Protein AF-A0A2N6VLN0-F1 (afdb_monomer)

Radius of gyration: 31.51 Å; Cα contacts (8 Å, |Δi|>4): 388; chains: 1; bounding box: 84×26×113 Å

Nearest PDB structures (foldseek):
  5kol-assembly2_D  TM=5.021E-01  e=4.711E+00  Escherichia coli O157:H7
  6o9l-assembly1_T  TM=3.123E-01  e=1.088E+00  Homo sapiens

Secondary structure (DSSP, 8-state):
---------HHHHHHHHHHHHHHHHHHHHHHHHHHHHHHHHHHHHHHHHHHHHHHHHHHHHHHHHHHHHTPBPPPSSS---BPPPHHHHHGGGGGGHHHHHHHHHHHTTEEEEEEEEETTEEEEEEEE-------TT-GGG------EEEEEEEE--TT-EEEEEEEEE-TTT--EEEEEEEEEETTEEEEEEESSHHHHHHHHHHTHHHHHHHS-EEEE-

InterPro domains:
  IPR028087 Putative Flp pilus-assembly TadG-like, N-terminal [PF13400] (11-58)

Organism: NCBI:txid170994

Sequence (221 aa):
MLHSRFRRDDGQVSLAVILLSIAIIATAVGVFIFGEANDSRGRAQKAADAASLAAARDVREKFIPAFALAHTPPPPKVGPAIPANPLIVLAPLGEFGRHGAYQFANKNESQLSRYKAKGNRFFADVQSNQKEVHSPVGSKARQKISAPGDAVAKIKTDTVHCHSTNIKRDPKTGIVISWSMVCTGNGHSARVNYFTALTAMNDIDSRMDEWRRLFEVRLEK

Solvent-accessible surface area (backbone atoms only — not comparable to full-atom values): 11769 Å² total; per-residue (Å²): 140,82,85,82,79,81,76,84,65,80,64,58,62,55,53,55,53,50,52,51,52,50,50,51,52,52,49,52,54,49,54,50,53,53,50,54,54,52,50,36,32,53,44,9,33,54,18,5,46,46,8,6,46,35,13,39,48,48,26,46,71,57,36,55,61,52,44,66,66,54,42,42,76,39,55,53,86,76,64,70,39,49,69,51,61,64,57,71,58,30,45,84,40,38,69,61,10,53,58,40,19,40,55,37,9,48,74,48,54,20,40,59,75,44,75,50,58,57,51,54,35,23,39,19,33,21,33,28,50,73,70,83,76,88,60,96,82,56,85,88,76,73,73,82,72,68,23,68,14,66,27,35,10,32,48,50,57,89,63,56,49,62,49,59,41,77,74,39,56,40,91,88,76,35,43,67,55,30,34,29,41,43,35,34,14,80,95,36,62,33,68,39,45,39,66,46,79,68,47,31,54,59,42,38,67,78,39,44,72,40,49,52,52,36,46,41,74,43,77,62,130

pLDDT: mean 86.06, std 14.38, range [40.06, 98.38]

Structure (mmCIF, N/CA/C/O backbone):
data_AF-A0A2N6VLN0-F1
#
_entry.id   AF-A0A2N6VLN0-F1
#
loop_
_atom_site.group_PDB
_atom_site.id
_atom_site.type_symbol
_atom_site.label_atom_id
_atom_site.label_alt_id
_atom_site.label_comp_id
_atom_site.label_asym_id
_atom_site.label_entity_id
_atom_site.label_seq_id
_atom_site.pdbx_PDB_ins_code
_atom_site.Cartn_x
_atom_site.Cartn_y
_atom_site.Cartn_z
_atom_site.occupancy
_atom_site.B_iso_or_equiv
_atom_site.auth_seq_id
_atom_site.auth_comp_id
_atom_site.auth_asym_id
_atom_site.auth_atom_id
_atom_site.pdbx_PDB_model_num
ATOM 1 N N . MET A 1 1 ? -58.802 -13.116 78.202 1.00 40.06 1 MET A N 1
ATOM 2 C CA . MET A 1 1 ? -57.459 -12.598 77.853 1.00 40.06 1 MET A CA 1
ATOM 3 C C . MET A 1 1 ? -56.898 -13.442 76.717 1.00 40.06 1 MET A C 1
ATOM 5 O O . MET A 1 1 ? -56.423 -14.540 76.963 1.00 40.06 1 MET A O 1
ATOM 9 N N . LEU A 1 2 ? -57.021 -12.973 75.475 1.00 47.03 2 LEU A N 1
ATOM 10 C CA . LEU A 1 2 ? -56.475 -13.628 74.282 1.00 47.03 2 LEU A CA 1
ATOM 11 C C . LEU A 1 2 ? -55.254 -12.823 73.823 1.00 47.03 2 LEU A C 1
ATOM 13 O O . LEU A 1 2 ? -55.385 -11.670 73.428 1.00 47.03 2 LEU A O 1
ATOM 17 N N . HIS A 1 3 ? -54.065 -13.416 73.941 1.00 48.16 3 HIS A N 1
ATOM 18 C CA . HIS A 1 3 ? -52.811 -12.8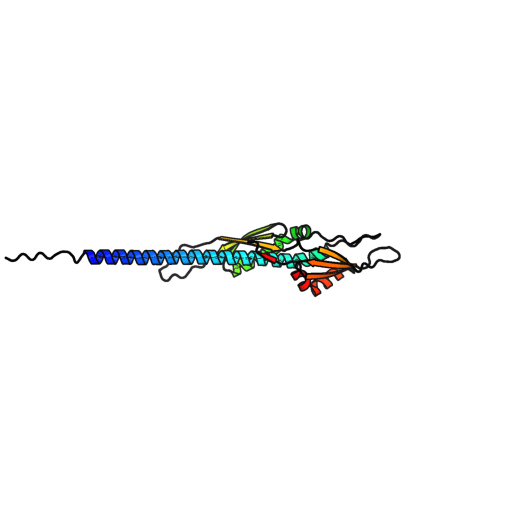50 73.446 1.00 48.16 3 HIS A CA 1
ATOM 19 C C . HIS A 1 3 ? -52.730 -13.050 71.925 1.00 48.16 3 HIS A C 1
ATOM 21 O O . HIS A 1 3 ? -52.467 -14.157 71.456 1.00 48.16 3 HIS A O 1
ATOM 27 N N . SER A 1 4 ? -52.919 -11.984 71.146 1.00 53.88 4 SER A N 1
ATOM 28 C CA . SER A 1 4 ? -52.595 -11.976 69.718 1.00 53.88 4 SER A CA 1
ATOM 29 C C . SER A 1 4 ? -51.078 -11.858 69.539 1.00 53.88 4 SER A C 1
ATOM 31 O O . SER A 1 4 ? -50.507 -10.773 69.663 1.00 53.88 4 SER A O 1
ATOM 33 N N . ARG A 1 5 ? -50.404 -12.973 69.237 1.00 56.59 5 ARG A N 1
ATOM 34 C CA . ARG A 1 5 ? -49.049 -12.950 68.668 1.00 56.59 5 ARG A CA 1
ATOM 35 C C . ARG A 1 5 ? -49.166 -12.560 67.195 1.00 56.59 5 ARG A C 1
ATOM 37 O O . ARG A 1 5 ? -49.395 -13.419 66.350 1.00 56.59 5 ARG A O 1
ATOM 44 N N . PHE A 1 6 ? -49.020 -11.270 66.893 1.00 54.25 6 PHE A N 1
ATOM 45 C CA . PHE A 1 6 ? -48.771 -10.825 65.524 1.00 54.25 6 PHE A CA 1
ATOM 46 C C . PHE A 1 6 ? -47.405 -11.354 65.090 1.00 54.25 6 PHE A C 1
ATOM 48 O O . PHE A 1 6 ? -46.350 -10.952 65.581 1.00 54.25 6 PHE A O 1
ATOM 55 N N . ARG A 1 7 ? -47.477 -12.358 64.224 1.00 56.03 7 ARG A N 1
ATOM 56 C CA . ARG A 1 7 ? -46.367 -13.061 63.606 1.00 56.03 7 ARG A CA 1
ATOM 57 C C . ARG A 1 7 ? -45.674 -12.105 62.634 1.00 56.03 7 ARG A C 1
ATOM 59 O O . ARG A 1 7 ? -46.295 -11.542 61.743 1.00 56.03 7 ARG A O 1
ATOM 66 N N . ARG A 1 8 ? -44.388 -11.885 62.879 1.00 52.81 8 ARG A N 1
ATOM 67 C CA . ARG A 1 8 ? -43.524 -10.868 62.271 1.00 52.81 8 ARG A CA 1
ATOM 68 C C . ARG A 1 8 ? -42.898 -11.389 60.967 1.00 52.81 8 ARG A C 1
ATOM 70 O O . ARG A 1 8 ? -41.683 -11.332 60.830 1.00 52.81 8 ARG A O 1
ATOM 77 N N . ASP A 1 9 ? -43.712 -11.913 60.047 1.00 54.47 9 ASP A N 1
ATOM 78 C CA . ASP A 1 9 ? -43.229 -12.543 58.799 1.00 54.47 9 ASP A CA 1
ATOM 79 C C . ASP A 1 9 ? -43.284 -11.602 57.570 1.00 54.47 9 ASP A C 1
ATOM 81 O O . ASP A 1 9 ? -42.608 -11.848 56.573 1.00 54.47 9 ASP A O 1
ATOM 85 N N . ASP A 1 10 ? -43.963 -10.451 57.658 1.00 54.16 10 ASP A N 1
ATOM 86 C CA . ASP A 1 10 ? -44.101 -9.504 56.531 1.00 54.16 10 ASP A CA 1
ATOM 87 C C . ASP A 1 10 ? -42.834 -8.665 56.241 1.00 54.16 10 ASP A C 1
ATOM 89 O O . ASP A 1 10 ? -42.746 -7.968 55.231 1.00 54.16 10 ASP A O 1
ATOM 93 N N . GLY A 1 11 ? -41.809 -8.742 57.098 1.00 55.12 11 GLY A N 1
ATOM 94 C CA . GLY A 1 11 ? -40.554 -7.993 56.935 1.00 55.12 11 GLY A CA 1
ATOM 95 C C . GLY A 1 11 ? -39.494 -8.678 56.061 1.00 55.12 11 GLY A C 1
ATOM 96 O O . GLY A 1 11 ? -38.627 -7.999 55.510 1.00 55.12 11 GLY A O 1
ATOM 97 N N . GLN A 1 12 ? -39.538 -10.007 55.912 1.00 56.38 12 GLN A N 1
ATOM 98 C CA . GLN A 1 12 ? -38.496 -10.760 55.195 1.00 56.38 12 GLN A CA 1
ATOM 99 C C . GLN A 1 12 ? -38.707 -10.800 53.679 1.00 56.38 12 GLN A C 1
ATOM 101 O O . GLN A 1 12 ? -37.731 -10.766 52.927 1.00 56.38 12 GLN A O 1
ATOM 106 N N . VAL A 1 13 ? -39.963 -10.803 53.220 1.00 61.75 13 VAL A N 1
ATOM 107 C CA . VAL A 1 13 ? -40.284 -10.785 51.782 1.00 61.75 13 VAL A CA 1
ATOM 108 C C . VAL A 1 13 ? -39.792 -9.485 51.135 1.00 61.75 13 VAL A C 1
ATOM 110 O O . VAL A 1 13 ? -39.233 -9.509 50.041 1.00 61.75 13 VAL A O 1
ATOM 113 N N . SER A 1 14 ? -39.894 -8.363 51.853 1.00 72.88 14 SER A N 1
ATOM 114 C CA . SER A 1 14 ? -39.399 -7.057 51.399 1.00 72.88 14 SER A CA 1
ATOM 115 C C . SER A 1 14 ? -37.880 -7.050 51.170 1.00 72.88 14 SER A C 1
ATOM 117 O O . SER A 1 14 ? -37.410 -6.595 50.127 1.00 72.88 14 SER A O 1
ATOM 119 N N . LEU A 1 15 ? -37.096 -7.637 52.084 1.00 80.31 15 LEU A N 1
ATOM 120 C CA . LEU A 1 15 ? -35.634 -7.650 51.969 1.00 80.31 15 LEU A CA 1
ATOM 121 C C . LEU A 1 15 ? -35.148 -8.489 50.777 1.00 80.31 15 LEU A C 1
ATOM 123 O O . LEU A 1 15 ? -34.258 -8.059 50.045 1.00 80.31 15 LEU A O 1
ATOM 127 N N . ALA A 1 16 ? -35.743 -9.665 50.559 1.00 82.69 16 ALA A N 1
ATOM 128 C CA . ALA A 1 16 ? -35.371 -10.543 49.449 1.00 82.69 16 ALA A CA 1
ATOM 129 C C . ALA A 1 16 ? -35.654 -9.896 48.082 1.00 82.69 16 ALA A C 1
ATOM 131 O O . ALA A 1 16 ? -34.816 -9.963 47.182 1.00 82.69 16 ALA A O 1
ATOM 132 N N . VAL A 1 17 ? -36.797 -9.214 47.939 1.00 84.75 17 VAL A N 1
ATOM 133 C CA . VAL A 1 17 ? -37.160 -8.493 46.707 1.00 84.75 17 VAL A CA 1
ATOM 134 C C . VAL A 1 17 ? -36.217 -7.316 46.454 1.00 84.75 17 VAL A C 1
ATOM 136 O O . VAL A 1 17 ? -35.794 -7.105 45.315 1.00 84.75 17 VAL A O 1
ATOM 139 N N . ILE A 1 18 ? -35.827 -6.580 47.499 1.00 86.88 18 ILE A N 1
ATOM 140 C CA . ILE A 1 18 ? -34.857 -5.481 47.384 1.00 86.88 18 ILE A CA 1
ATOM 141 C C . ILE A 1 18 ? -33.489 -6.011 46.940 1.00 86.88 18 ILE A C 1
ATOM 143 O O . ILE A 1 18 ? -32.910 -5.480 45.994 1.00 86.88 18 ILE A O 1
ATOM 147 N N . LEU A 1 19 ? -32.986 -7.081 47.565 1.00 88.00 19 LEU A N 1
ATOM 148 C CA . LEU A 1 19 ? -31.697 -7.680 47.201 1.00 88.00 19 LEU A CA 1
ATOM 149 C C . LEU A 1 19 ? -31.698 -8.220 45.768 1.00 88.00 19 LEU A C 1
ATOM 151 O O . LEU A 1 19 ? -30.743 -7.984 45.030 1.00 88.00 19 LEU A O 1
ATOM 155 N N . LEU A 1 20 ? -32.777 -8.886 45.349 1.00 89.19 20 LEU A N 1
ATOM 156 C CA . LEU A 1 20 ? -32.930 -9.354 43.972 1.00 89.19 20 LEU A CA 1
ATOM 157 C C . LEU A 1 20 ? -32.958 -8.184 42.979 1.00 89.19 20 LEU A C 1
ATOM 159 O O . LEU A 1 20 ? -32.290 -8.238 41.948 1.00 89.19 20 LEU A O 1
ATOM 163 N N . SER A 1 21 ? -33.673 -7.105 43.302 1.00 89.81 21 SER A N 1
ATOM 164 C CA . SER A 1 21 ? -33.726 -5.899 42.465 1.00 89.81 21 SER A CA 1
ATOM 165 C C . SER A 1 21 ? -32.343 -5.262 42.317 1.00 89.81 21 SER A C 1
ATOM 167 O O . SER A 1 21 ? -31.932 -4.929 41.206 1.00 89.81 21 SER A O 1
ATOM 169 N N . ILE A 1 22 ? -31.583 -5.160 43.412 1.00 90.19 22 ILE A N 1
ATOM 170 C CA . ILE A 1 22 ? -30.195 -4.677 43.392 1.00 90.19 22 ILE A CA 1
ATOM 171 C C . ILE A 1 22 ? -29.317 -5.594 42.536 1.00 90.19 22 ILE A C 1
ATOM 173 O O . ILE A 1 22 ? -28.540 -5.097 41.724 1.00 90.19 22 ILE A O 1
ATOM 177 N N . ALA A 1 23 ? -29.455 -6.915 42.667 1.00 90.25 23 ALA A N 1
ATOM 178 C CA . ALA A 1 23 ? -28.687 -7.875 41.880 1.00 90.25 23 ALA A CA 1
ATOM 179 C C . ALA A 1 23 ? -28.978 -7.757 40.372 1.00 90.25 23 ALA A C 1
ATOM 181 O O . ALA A 1 23 ? -28.047 -7.772 39.563 1.00 90.25 23 ALA A O 1
ATOM 182 N N . ILE A 1 24 ? -30.244 -7.581 39.980 1.00 91.69 24 ILE A N 1
ATOM 183 C CA . ILE A 1 24 ? -30.641 -7.378 38.576 1.00 91.69 24 ILE A CA 1
ATOM 184 C C . ILE A 1 24 ? -30.065 -6.067 38.037 1.00 91.69 24 ILE A C 1
ATOM 186 O O . ILE A 1 24 ? -29.475 -6.062 36.957 1.00 91.69 24 ILE A O 1
ATOM 190 N N . ILE A 1 25 ? -30.178 -4.970 38.793 1.00 88.81 25 ILE A N 1
ATOM 191 C CA . ILE A 1 25 ? -29.619 -3.670 38.398 1.00 88.81 25 ILE A CA 1
ATOM 192 C C . ILE A 1 25 ? -28.096 -3.767 38.253 1.00 88.81 25 ILE A C 1
ATOM 194 O O . ILE A 1 25 ? -27.552 -3.337 37.238 1.00 88.81 25 ILE A O 1
ATOM 198 N N . ALA A 1 26 ? -27.407 -4.382 39.217 1.00 85.25 26 ALA A N 1
ATOM 199 C CA . ALA A 1 26 ? -25.962 -4.587 39.158 1.00 85.25 26 ALA A CA 1
ATOM 200 C C . ALA A 1 26 ? -25.551 -5.417 37.930 1.00 85.25 26 ALA A C 1
ATOM 202 O O . ALA A 1 26 ? -24.600 -5.063 37.234 1.00 85.25 26 ALA A O 1
ATOM 203 N N . THR A 1 27 ? -26.304 -6.475 37.615 1.00 87.88 27 THR A N 1
ATOM 204 C CA . THR A 1 27 ? -26.069 -7.310 36.427 1.00 87.88 27 THR A CA 1
ATOM 205 C C . THR A 1 27 ? -26.275 -6.516 35.136 1.00 87.88 27 THR A C 1
ATOM 207 O O . THR A 1 27 ? -25.433 -6.575 34.241 1.00 87.88 27 THR A O 1
ATOM 210 N N . ALA A 1 28 ? -27.352 -5.730 35.041 1.00 82.25 28 ALA A N 1
ATOM 211 C CA . ALA A 1 28 ? -27.641 -4.900 33.873 1.00 82.25 28 ALA A CA 1
ATOM 212 C C . ALA A 1 28 ? -26.550 -3.844 33.630 1.00 82.25 28 ALA A C 1
ATOM 214 O O . ALA A 1 28 ? -26.088 -3.682 32.499 1.00 82.25 28 ALA A O 1
ATOM 215 N N . VAL A 1 29 ? -26.083 -3.179 34.692 1.00 83.31 29 VAL A N 1
ATOM 216 C CA . VAL A 1 29 ? -24.956 -2.233 34.625 1.00 83.31 29 VAL A CA 1
ATOM 217 C C . VAL A 1 29 ? -23.681 -2.941 34.166 1.00 83.31 29 VAL A C 1
ATOM 219 O O . VAL A 1 29 ? -22.983 -2.430 33.292 1.00 83.31 29 VAL A O 1
ATOM 222 N N . GLY A 1 30 ? -23.403 -4.137 34.693 1.00 76.38 30 GLY A N 1
ATOM 223 C CA . GLY A 1 30 ? -22.264 -4.951 34.270 1.00 76.38 30 GLY A CA 1
ATOM 224 C C . GLY A 1 30 ? -22.284 -5.245 32.769 1.00 76.38 30 GLY A C 1
ATOM 225 O O . GLY A 1 30 ? -21.317 -4.944 32.071 1.00 76.38 30 GLY A O 1
ATOM 226 N N . VAL A 1 31 ? -23.399 -5.768 32.251 1.00 83.69 31 VAL A N 1
ATOM 227 C CA . VAL A 1 31 ? -23.559 -6.085 30.819 1.00 83.69 31 VAL A CA 1
ATOM 228 C C . VAL A 1 31 ? -23.392 -4.841 29.943 1.00 83.69 31 VAL A C 1
ATOM 230 O O . VAL A 1 31 ? -22.754 -4.919 28.894 1.00 83.69 31 VAL A O 1
ATOM 233 N N . PHE A 1 32 ? -23.908 -3.690 30.378 1.00 79.50 32 PHE A N 1
ATOM 234 C CA . PHE A 1 32 ? -23.773 -2.433 29.644 1.00 79.50 32 PHE A CA 1
ATOM 235 C C . PHE A 1 32 ? -22.307 -1.988 29.524 1.00 79.50 32 PHE A C 1
ATOM 237 O O . PHE A 1 32 ? -21.840 -1.708 28.420 1.00 79.50 32 PHE A O 1
ATOM 244 N N . ILE A 1 33 ? -21.552 -2.017 30.629 1.00 78.56 33 ILE A N 1
ATOM 245 C CA . ILE A 1 33 ? -20.120 -1.669 30.644 1.00 78.56 33 ILE A CA 1
ATOM 246 C C . ILE A 1 33 ? -19.318 -2.615 29.738 1.00 78.56 33 ILE A C 1
ATOM 248 O O . ILE A 1 33 ? -18.468 -2.167 28.966 1.00 78.56 33 ILE A O 1
ATOM 252 N N . PHE A 1 34 ? -19.602 -3.921 29.787 1.00 80.38 34 PHE A N 1
ATOM 253 C CA . PHE A 1 34 ? -18.964 -4.895 28.895 1.00 80.38 34 PHE A CA 1
ATOM 254 C C . PHE A 1 34 ? -19.293 -4.634 27.419 1.00 80.38 34 PHE A C 1
ATOM 256 O O . PHE A 1 34 ? -18.407 -4.744 26.568 1.00 80.38 34 PHE A O 1
ATOM 263 N N . GLY A 1 35 ? -20.539 -4.264 27.115 1.00 79.50 35 GLY A N 1
ATOM 264 C CA . GLY A 1 35 ? -20.975 -3.903 25.767 1.00 79.50 35 GLY A CA 1
ATOM 265 C C . GLY A 1 35 ? -20.217 -2.698 25.208 1.00 79.50 35 GLY A C 1
ATOM 266 O O . GLY A 1 35 ? -19.664 -2.780 24.111 1.00 79.50 35 GLY A O 1
ATOM 267 N N . GLU A 1 36 ? -20.122 -1.612 25.979 1.00 80.56 36 GLU A N 1
ATOM 268 C CA . GLU A 1 36 ? -19.385 -0.403 25.582 1.00 80.56 36 GLU A CA 1
ATOM 269 C C . GLU A 1 36 ? -17.884 -0.664 25.405 1.00 80.56 36 GLU A C 1
ATOM 271 O O . GLU A 1 36 ? -17.276 -0.197 24.438 1.00 80.56 36 GLU A O 1
ATOM 276 N N . ALA A 1 37 ? -17.278 -1.450 26.299 1.00 80.12 37 ALA A N 1
ATOM 277 C CA . ALA A 1 37 ? -15.869 -1.819 26.192 1.00 80.12 37 ALA A CA 1
ATOM 278 C C . ALA A 1 37 ? -15.582 -2.637 24.922 1.00 80.12 37 ALA A C 1
ATOM 280 O O . ALA A 1 37 ? -14.587 -2.391 24.232 1.00 80.12 37 ALA A O 1
ATOM 281 N N . ASN A 1 38 ? -16.461 -3.585 24.587 1.00 84.81 38 ASN A N 1
ATOM 282 C CA . ASN A 1 38 ? -16.314 -4.404 23.389 1.00 84.81 38 ASN A CA 1
ATOM 283 C C . ASN A 1 38 ? -16.511 -3.586 22.101 1.00 84.81 38 ASN A C 1
ATOM 285 O O . ASN A 1 38 ? -15.754 -3.755 21.143 1.00 84.81 38 ASN A O 1
ATOM 289 N N . ASP A 1 39 ? -17.475 -2.664 22.085 1.00 86.06 39 ASP A N 1
ATOM 290 C CA . ASP A 1 39 ? -17.689 -1.760 20.951 1.00 86.06 39 ASP A CA 1
ATOM 291 C C . ASP A 1 39 ? -16.494 -0.812 20.746 1.00 86.06 39 ASP A C 1
ATOM 293 O O . ASP A 1 39 ? -15.980 -0.697 19.633 1.00 86.06 39 ASP A O 1
ATOM 297 N N . SER A 1 40 ? -15.967 -0.213 21.821 1.00 85.44 40 SER A N 1
ATOM 298 C CA . SER A 1 40 ? -14.776 0.651 21.768 1.00 85.44 40 SER A CA 1
ATOM 299 C C . SER A 1 40 ? -13.564 -0.076 21.170 1.00 85.44 40 SER A C 1
ATOM 301 O O . SER A 1 40 ? -12.918 0.432 20.248 1.00 85.44 40 SER A O 1
ATOM 303 N N . ARG A 1 41 ? -13.310 -1.319 21.602 1.00 88.50 41 ARG A N 1
ATOM 304 C CA . ARG A 1 41 ? -12.243 -2.161 21.038 1.00 88.50 41 ARG A CA 1
ATOM 305 C C . ARG A 1 41 ? -12.483 -2.492 19.566 1.00 88.50 41 ARG A C 1
ATOM 307 O O . ARG A 1 41 ? -11.560 -2.399 18.760 1.00 88.50 41 ARG A O 1
ATOM 314 N N . GLY A 1 42 ? -13.713 -2.851 19.200 1.00 90.31 42 GLY A N 1
ATOM 315 C CA . GLY A 1 42 ? -14.076 -3.141 17.814 1.00 90.31 42 GLY A CA 1
ATOM 316 C C . GLY A 1 42 ? -13.873 -1.940 16.886 1.00 90.31 42 GLY A C 1
ATOM 317 O O . GLY A 1 42 ? -13.390 -2.100 15.764 1.00 90.31 42 GLY A O 1
ATOM 318 N N . ARG A 1 43 ? -14.193 -0.729 17.353 1.00 89.62 43 ARG A N 1
ATOM 319 C CA . ARG A 1 43 ? -13.949 0.520 16.615 1.00 89.62 43 ARG A CA 1
ATOM 320 C C . ARG A 1 43 ? -12.461 0.823 16.482 1.00 89.62 43 ARG A C 1
ATOM 322 O O . ARG A 1 43 ? -12.024 1.116 15.372 1.00 89.62 43 ARG A O 1
ATOM 329 N N . ALA A 1 44 ? -11.691 0.695 17.564 1.00 92.19 44 ALA A N 1
ATOM 330 C CA . ALA A 1 44 ? -10.243 0.898 17.537 1.00 92.19 44 ALA A CA 1
ATOM 331 C C . ALA A 1 44 ? -9.563 -0.051 16.537 1.00 92.19 44 ALA A C 1
ATOM 333 O O . ALA A 1 44 ? -8.773 0.395 15.709 1.00 92.19 44 ALA A O 1
ATOM 334 N N . GLN A 1 45 ? -9.936 -1.335 16.528 1.00 95.31 45 GLN A N 1
ATOM 335 C CA . GLN A 1 45 ? -9.382 -2.293 15.570 1.00 95.31 45 GLN A CA 1
ATOM 336 C C . GLN A 1 45 ? -9.741 -1.941 14.122 1.00 95.31 45 GLN A C 1
ATOM 338 O O . GLN A 1 45 ? -8.869 -1.899 13.261 1.00 95.31 45 GLN A O 1
ATOM 343 N N . LYS A 1 46 ? -11.012 -1.616 13.844 1.00 94.19 46 LYS A N 1
ATOM 344 C CA . LYS A 1 46 ? -11.437 -1.185 12.500 1.00 94.19 46 LYS A CA 1
ATOM 345 C C . LYS A 1 46 ? -10.700 0.075 12.044 1.00 94.19 46 LYS A C 1
ATOM 347 O O . LYS A 1 46 ? -10.361 0.192 10.867 1.00 94.19 46 LYS A O 1
ATOM 352 N N . ALA A 1 47 ? -10.451 1.009 12.960 1.00 94.94 47 ALA A N 1
ATOM 353 C CA . ALA A 1 47 ? -9.680 2.211 12.680 1.00 94.94 47 ALA A CA 1
ATOM 354 C C . ALA A 1 47 ? -8.212 1.884 12.364 1.00 94.94 47 ALA A C 1
ATOM 356 O O . ALA A 1 47 ? -7.674 2.450 11.414 1.00 94.94 47 ALA A O 1
ATOM 357 N N . ALA A 1 48 ? -7.587 0.947 13.087 1.00 97.12 48 ALA A N 1
ATOM 358 C CA . ALA A 1 48 ? -6.226 0.481 12.814 1.00 97.12 48 ALA A CA 1
ATOM 359 C C . ALA A 1 48 ? -6.129 -0.209 11.445 1.00 97.12 48 ALA A C 1
ATOM 361 O O . ALA A 1 48 ? -5.268 0.128 10.628 1.00 97.12 48 ALA A O 1
ATOM 362 N N . ASP A 1 49 ? -7.058 -1.123 11.154 1.00 97.75 49 ASP A N 1
ATOM 363 C CA . ASP A 1 49 ? -7.154 -1.833 9.877 1.00 97.75 49 ASP A CA 1
ATOM 364 C C . ASP A 1 49 ? -7.298 -0.842 8.711 1.00 97.75 49 ASP A C 1
ATOM 366 O O . ASP A 1 49 ? -6.579 -0.915 7.712 1.00 97.75 49 ASP A O 1
ATOM 370 N N . ALA A 1 50 ? -8.196 0.136 8.850 1.00 97.06 50 ALA A N 1
ATOM 371 C CA . ALA A 1 50 ? -8.395 1.173 7.846 1.00 97.06 50 ALA A CA 1
ATOM 372 C C . ALA A 1 50 ? -7.162 2.079 7.689 1.00 97.06 50 ALA A C 1
ATOM 374 O O . ALA A 1 50 ? -6.785 2.398 6.561 1.00 97.06 50 ALA A O 1
ATOM 375 N N . ALA A 1 51 ? -6.520 2.471 8.793 1.00 97.88 51 ALA A N 1
ATOM 376 C CA . ALA A 1 51 ? -5.334 3.324 8.789 1.00 97.88 51 ALA A CA 1
ATOM 377 C C . ALA A 1 51 ? -4.128 2.636 8.132 1.00 97.88 51 ALA A C 1
ATOM 379 O O . ALA A 1 51 ? -3.469 3.232 7.279 1.00 97.88 51 ALA A O 1
ATOM 380 N N . SER A 1 52 ? -3.859 1.374 8.472 1.00 98.38 52 SER A N 1
ATOM 381 C CA . SER A 1 52 ? -2.768 0.599 7.870 1.00 98.38 52 SER A CA 1
ATOM 382 C C . SER A 1 52 ? -3.002 0.356 6.372 1.00 98.38 52 SER A C 1
ATOM 384 O O . SER A 1 52 ? -2.091 0.560 5.565 1.00 98.38 52 SER A O 1
ATOM 386 N N . LEU A 1 53 ? -4.231 0.013 5.960 1.00 98.38 53 LEU A N 1
ATOM 387 C CA . LEU A 1 53 ? -4.592 -0.129 4.543 1.00 98.38 53 LEU A CA 1
ATOM 388 C C . LEU A 1 53 ? -4.454 1.182 3.769 1.00 98.38 53 LEU A C 1
ATOM 390 O O . LEU A 1 53 ? -3.978 1.169 2.633 1.00 98.38 53 LEU A O 1
ATOM 394 N N . ALA A 1 54 ? -4.874 2.302 4.358 1.00 98.06 54 ALA A N 1
ATOM 395 C CA . ALA A 1 54 ? -4.724 3.619 3.750 1.00 98.06 54 ALA A CA 1
ATOM 396 C C . ALA A 1 54 ? -3.246 3.969 3.552 1.00 98.06 54 ALA A C 1
ATOM 398 O O . ALA A 1 54 ? -2.856 4.338 2.447 1.00 98.06 54 ALA A O 1
ATOM 399 N N . ALA A 1 55 ? -2.410 3.744 4.569 1.00 98.25 55 ALA A N 1
ATOM 400 C CA . ALA A 1 55 ? -0.970 3.949 4.459 1.00 98.25 55 ALA A CA 1
ATOM 401 C C . ALA A 1 55 ? -0.352 3.134 3.321 1.00 98.25 55 ALA A C 1
ATOM 403 O O . ALA A 1 55 ? 0.377 3.667 2.487 1.00 98.25 55 ALA A O 1
ATOM 404 N N . ALA A 1 56 ? -0.676 1.843 3.254 1.00 98.31 56 ALA A N 1
ATOM 405 C CA . ALA A 1 56 ? -0.161 0.968 2.212 1.00 98.31 56 ALA A CA 1
ATOM 406 C C . ALA A 1 56 ? -0.631 1.387 0.807 1.00 98.31 56 ALA A C 1
ATOM 408 O O . ALA A 1 56 ? 0.126 1.254 -0.154 1.00 98.31 56 ALA A O 1
ATOM 409 N N . ARG A 1 57 ? -1.852 1.921 0.669 1.00 98.06 57 ARG A N 1
ATOM 410 C CA . ARG A 1 57 ? -2.350 2.471 -0.602 1.00 98.06 57 ARG A CA 1
ATOM 411 C C . ARG A 1 57 ? -1.579 3.721 -1.008 1.00 98.06 57 ARG A C 1
ATOM 413 O O . ARG A 1 57 ? -1.066 3.745 -2.120 1.00 98.06 57 ARG A O 1
ATOM 420 N N . ASP A 1 58 ? -1.429 4.693 -0.115 1.00 98.00 58 ASP A N 1
ATOM 421 C CA . ASP A 1 58 ? -0.690 5.930 -0.395 1.00 98.00 58 ASP A CA 1
ATOM 422 C C . ASP A 1 58 ? 0.755 5.639 -0.817 1.00 98.00 58 ASP A C 1
ATOM 424 O O . ASP A 1 58 ? 1.250 6.183 -1.809 1.00 98.00 58 ASP A O 1
ATOM 428 N N . VAL A 1 59 ? 1.420 4.716 -0.113 1.00 98.19 59 VAL A N 1
ATOM 429 C CA . VAL A 1 59 ? 2.778 4.291 -0.469 1.00 98.19 59 VAL A CA 1
ATOM 430 C C . VAL A 1 59 ? 2.796 3.579 -1.816 1.00 98.19 59 VAL A C 1
ATOM 432 O O . VAL A 1 59 ? 3.677 3.862 -2.624 1.00 98.19 59 VAL A O 1
ATOM 435 N N . ARG A 1 60 ? 1.822 2.707 -2.111 1.00 97.88 60 ARG A N 1
ATOM 436 C CA . ARG A 1 60 ? 1.729 2.030 -3.414 1.00 97.88 60 ARG A CA 1
ATOM 437 C C . ARG A 1 60 ? 1.635 3.025 -4.571 1.00 97.88 60 ARG A C 1
ATOM 439 O O . ARG A 1 60 ? 2.326 2.839 -5.570 1.00 97.88 60 ARG A O 1
ATOM 446 N N . GLU A 1 61 ? 0.827 4.075 -4.439 1.00 97.38 61 GLU A N 1
ATOM 447 C CA . GLU A 1 61 ? 0.657 5.079 -5.501 1.00 97.38 61 GLU A CA 1
ATOM 448 C C . GLU A 1 61 ? 1.955 5.856 -5.789 1.00 97.38 61 GLU A C 1
ATOM 450 O O . GLU A 1 61 ? 2.201 6.249 -6.926 1.00 97.38 61 GLU A O 1
ATOM 455 N N . LYS A 1 62 ? 2.830 6.041 -4.791 1.00 96.62 62 LYS A N 1
ATOM 456 C CA . LYS A 1 62 ? 4.173 6.618 -4.996 1.00 96.62 62 LYS A CA 1
ATOM 457 C C . LYS A 1 62 ? 5.201 5.590 -5.460 1.00 96.62 62 LYS A C 1
ATOM 459 O O . LYS A 1 62 ? 6.123 5.922 -6.202 1.00 96.62 62 LYS A O 1
ATOM 464 N N . PHE A 1 63 ? 5.040 4.346 -5.034 1.00 97.00 63 PHE A N 1
ATOM 465 C CA . PHE A 1 63 ? 5.950 3.254 -5.334 1.00 97.00 63 PHE A CA 1
ATOM 466 C C . PHE A 1 63 ? 5.898 2.813 -6.792 1.00 97.00 63 PHE A C 1
ATOM 468 O O . PHE A 1 63 ? 6.956 2.616 -7.375 1.00 97.00 63 PHE A O 1
ATOM 475 N N . ILE A 1 64 ? 4.713 2.691 -7.394 1.00 96.56 64 ILE A N 1
ATOM 476 C CA . ILE A 1 64 ? 4.562 2.241 -8.788 1.00 96.56 64 ILE A CA 1
ATOM 477 C C . ILE A 1 64 ? 5.446 3.039 -9.767 1.00 96.56 64 ILE A C 1
ATOM 479 O O . ILE A 1 64 ? 6.269 2.420 -10.448 1.00 96.56 64 ILE A O 1
ATOM 483 N N . PRO A 1 65 ? 5.349 4.383 -9.838 1.00 94.44 65 PRO A N 1
ATOM 484 C CA . PRO A 1 65 ? 6.181 5.150 -10.760 1.00 94.44 65 PRO A CA 1
ATOM 485 C C . PRO A 1 65 ? 7.670 5.075 -10.397 1.00 94.44 65 PRO A C 1
ATOM 487 O O . PRO A 1 65 ? 8.508 4.934 -11.285 1.00 94.44 65 PRO A O 1
ATOM 490 N N . ALA A 1 66 ? 8.015 5.094 -9.105 1.00 94.56 66 ALA A N 1
ATOM 491 C CA . ALA A 1 66 ? 9.403 4.969 -8.658 1.00 94.56 66 ALA A CA 1
ATOM 492 C C . ALA A 1 66 ? 10.020 3.613 -9.044 1.00 94.56 66 ALA A C 1
ATOM 494 O O . ALA A 1 66 ? 11.168 3.550 -9.478 1.00 94.56 66 ALA A O 1
ATOM 495 N N . PHE A 1 67 ? 9.252 2.529 -8.927 1.00 95.06 67 PHE A N 1
ATOM 496 C CA . PHE A 1 67 ? 9.675 1.179 -9.281 1.00 95.06 67 PHE A CA 1
ATOM 497 C C . PHE A 1 67 ? 9.937 1.049 -10.774 1.00 95.06 67 PHE A C 1
ATOM 499 O O . PHE A 1 67 ? 10.990 0.557 -11.176 1.00 95.06 67 PHE A O 1
ATOM 506 N N . ALA A 1 68 ? 9.018 1.557 -11.590 1.00 92.19 68 ALA A N 1
ATOM 507 C CA . ALA A 1 68 ? 9.166 1.516 -13.032 1.00 92.19 68 ALA A CA 1
ATOM 508 C C . ALA A 1 68 ? 10.339 2.387 -13.531 1.00 92.19 68 ALA A C 1
ATOM 510 O O . ALA A 1 68 ? 11.004 2.015 -14.498 1.00 92.19 68 ALA A O 1
ATOM 511 N N . LEU A 1 69 ? 10.647 3.503 -12.861 1.00 91.00 69 LEU A N 1
ATOM 512 C CA . LEU A 1 69 ? 11.821 4.335 -13.163 1.00 91.00 69 LEU A CA 1
ATOM 513 C C . LEU A 1 69 ? 13.146 3.724 -12.686 1.00 91.00 69 LEU A C 1
ATOM 515 O O . LEU A 1 69 ? 14.191 4.011 -13.263 1.00 91.00 69 LEU A O 1
ATOM 519 N N . ALA A 1 70 ? 13.120 2.881 -11.654 1.00 91.94 70 ALA A N 1
ATOM 520 C CA . ALA A 1 70 ? 14.318 2.260 -11.092 1.00 91.94 70 ALA A CA 1
ATOM 521 C C . ALA A 1 70 ? 14.885 1.116 -11.956 1.00 91.94 70 ALA A C 1
ATOM 523 O O . ALA A 1 70 ? 15.953 0.579 -11.650 1.00 91.94 70 ALA A O 1
ATOM 524 N N . HIS A 1 71 ? 14.190 0.711 -13.022 1.00 90.69 71 HIS A N 1
ATOM 525 C CA . HIS A 1 71 ? 14.692 -0.304 -13.940 1.00 90.69 71 HIS A CA 1
ATOM 526 C C . HIS A 1 71 ? 15.898 0.210 -14.738 1.00 90.69 71 HIS A C 1
ATOM 528 O O . HIS A 1 71 ? 15.858 1.277 -15.349 1.00 90.69 71 HIS A O 1
ATOM 534 N N . THR A 1 72 ? 16.979 -0.573 -14.761 1.00 86.56 72 THR A N 1
ATOM 535 C CA . THR A 1 72 ? 18.204 -0.193 -15.479 1.00 86.56 72 THR A CA 1
ATOM 536 C C . THR A 1 72 ? 18.132 -0.694 -16.920 1.00 86.56 72 THR A C 1
ATOM 538 O O . THR A 1 72 ? 17.825 -1.875 -17.123 1.00 86.56 72 THR A O 1
ATOM 541 N N . PRO A 1 73 ? 18.424 0.151 -17.928 1.00 84.31 73 PRO A N 1
ATOM 542 C CA . PRO A 1 73 ? 18.359 -0.254 -19.324 1.00 84.31 73 PRO A CA 1
ATOM 543 C C . PRO A 1 73 ? 19.319 -1.417 -19.629 1.00 84.31 73 PRO A C 1
ATOM 545 O O . PRO A 1 73 ? 20.347 -1.570 -18.962 1.00 84.31 73 PRO A O 1
ATOM 548 N N . PRO A 1 74 ? 19.021 -2.226 -20.661 1.00 83.50 74 PRO A N 1
ATOM 549 C CA . PRO A 1 74 ? 19.914 -3.287 -21.110 1.00 83.50 74 PRO A CA 1
ATOM 550 C C . PRO A 1 74 ? 21.321 -2.753 -21.444 1.00 83.50 74 PRO A C 1
ATOM 552 O O . PRO A 1 74 ? 21.436 -1.686 -22.055 1.00 83.50 74 PRO A O 1
ATOM 555 N N . PRO A 1 75 ? 22.402 -3.493 -21.133 1.00 82.12 75 PRO A N 1
ATOM 556 C CA . PRO A 1 75 ? 23.763 -3.056 -21.439 1.00 82.12 75 PRO A CA 1
ATOM 557 C C . PRO A 1 75 ? 23.989 -2.926 -22.960 1.00 82.12 75 PRO A C 1
ATOM 559 O O . PRO A 1 75 ? 23.295 -3.595 -23.730 1.00 82.12 75 PRO A O 1
ATOM 562 N N . PRO A 1 76 ? 24.964 -2.122 -23.437 1.00 75.12 76 PRO A N 1
ATOM 563 C CA . PRO A 1 76 ? 25.159 -1.834 -24.868 1.00 75.12 76 PRO A CA 1
ATOM 564 C C . PRO A 1 76 ? 25.526 -3.043 -25.740 1.00 75.12 76 PRO A C 1
ATOM 566 O O . PRO A 1 76 ? 25.203 -3.060 -26.922 1.00 75.12 76 PRO A O 1
ATOM 569 N N . LYS A 1 77 ? 26.208 -4.048 -25.174 1.00 72.25 77 LYS A N 1
ATOM 570 C CA . LYS A 1 77 ? 26.787 -5.155 -25.950 1.00 72.25 77 LYS A CA 1
ATOM 571 C C . LYS A 1 77 ? 25.780 -6.283 -26.181 1.00 72.25 77 LYS A C 1
ATOM 573 O O . LYS A 1 77 ? 25.360 -6.459 -27.311 1.00 72.25 77 LYS A O 1
ATOM 578 N N . VAL A 1 78 ? 25.341 -6.992 -25.139 1.00 68.25 78 VAL A N 1
ATOM 579 C CA . VAL A 1 78 ? 24.214 -7.952 -25.151 1.00 68.25 78 VAL A CA 1
ATOM 580 C C . VAL A 1 78 ? 23.773 -8.161 -23.695 1.00 68.25 78 VAL A C 1
ATOM 582 O O . VAL A 1 78 ? 24.624 -8.196 -22.810 1.00 68.25 78 VAL A O 1
ATOM 585 N N . GLY A 1 79 ? 22.472 -8.290 -23.428 1.00 74.31 79 GLY A N 1
ATOM 586 C CA . GLY A 1 79 ? 21.948 -8.642 -22.102 1.00 74.31 79 GLY A CA 1
ATOM 587 C C . GLY A 1 79 ? 20.523 -8.135 -21.871 1.00 74.31 79 GLY A C 1
ATOM 588 O O . GLY A 1 79 ? 20.092 -7.226 -22.586 1.00 74.31 79 GLY A O 1
ATOM 589 N N . PRO A 1 80 ? 19.777 -8.714 -20.913 1.00 82.00 80 PRO A N 1
ATOM 590 C CA . PRO A 1 80 ? 18.486 -8.181 -20.497 1.00 82.00 80 PRO A CA 1
ATOM 591 C C . PRO A 1 80 ? 18.661 -6.883 -19.696 1.00 82.00 80 PRO A C 1
ATOM 593 O O . PRO A 1 80 ? 19.745 -6.581 -19.194 1.00 82.00 80 PRO A O 1
ATOM 596 N N . ALA A 1 81 ? 17.582 -6.116 -19.559 1.00 83.69 81 ALA A N 1
ATOM 597 C CA . ALA A 1 81 ? 17.521 -5.055 -18.556 1.00 83.69 81 ALA A CA 1
ATOM 598 C C . ALA A 1 81 ? 17.607 -5.654 -17.144 1.00 83.69 81 ALA A C 1
ATOM 600 O O . ALA A 1 81 ? 17.184 -6.793 -16.923 1.00 83.69 81 ALA A O 1
ATOM 601 N N . ILE A 1 82 ? 18.093 -4.870 -16.182 1.00 85.00 82 ILE A N 1
ATOM 602 C CA . ILE A 1 82 ? 18.145 -5.299 -14.781 1.00 85.00 82 ILE A CA 1
ATOM 603 C C . ILE A 1 82 ? 16.858 -4.826 -14.094 1.00 85.00 82 ILE A C 1
ATOM 605 O O . ILE A 1 82 ? 16.628 -3.611 -14.000 1.00 85.00 82 ILE A O 1
ATOM 609 N N . PRO A 1 83 ? 15.993 -5.748 -13.626 1.00 86.00 83 PRO A N 1
ATOM 610 C CA . PRO A 1 83 ? 14.795 -5.366 -12.901 1.00 86.00 83 PRO A CA 1
ATOM 611 C C . PRO A 1 83 ? 15.172 -4.738 -11.554 1.00 86.00 83 PRO A C 1
ATOM 613 O O . PRO A 1 83 ? 16.125 -5.156 -10.897 1.00 86.00 83 PRO A O 1
ATOM 616 N N . ALA A 1 84 ? 14.411 -3.729 -11.134 1.00 90.25 84 ALA A N 1
ATOM 617 C CA . ALA A 1 84 ? 14.606 -3.087 -9.849 1.00 90.25 84 ALA A CA 1
ATOM 618 C C . ALA A 1 84 ? 14.186 -4.049 -8.734 1.00 90.25 84 ALA A C 1
ATOM 620 O O . ALA A 1 84 ? 13.250 -4.831 -8.900 1.00 90.25 84 ALA A O 1
ATOM 621 N N . ASN A 1 85 ? 14.845 -3.971 -7.578 1.00 92.81 85 ASN A N 1
ATOM 622 C CA . ASN A 1 85 ? 14.404 -4.697 -6.392 1.00 92.81 85 ASN A CA 1
ATOM 623 C C . ASN A 1 85 ? 13.260 -3.916 -5.714 1.00 92.81 85 ASN A C 1
ATOM 625 O O . ASN A 1 85 ? 13.510 -2.812 -5.216 1.00 92.81 85 ASN A O 1
ATOM 629 N N . PRO A 1 86 ? 12.032 -4.469 -5.626 1.00 93.06 86 PRO A N 1
ATOM 630 C CA . PRO A 1 86 ? 10.891 -3.765 -5.043 1.00 93.06 86 PRO A CA 1
ATOM 631 C C . PRO A 1 86 ? 11.128 -3.279 -3.610 1.00 93.06 86 PRO A C 1
ATOM 633 O O . PRO A 1 86 ? 10.684 -2.193 -3.249 1.00 93.06 86 PRO A O 1
ATOM 636 N N . LEU A 1 87 ? 11.836 -4.060 -2.785 1.00 92.81 87 LEU A N 1
ATOM 637 C CA . LEU A 1 87 ? 12.067 -3.726 -1.37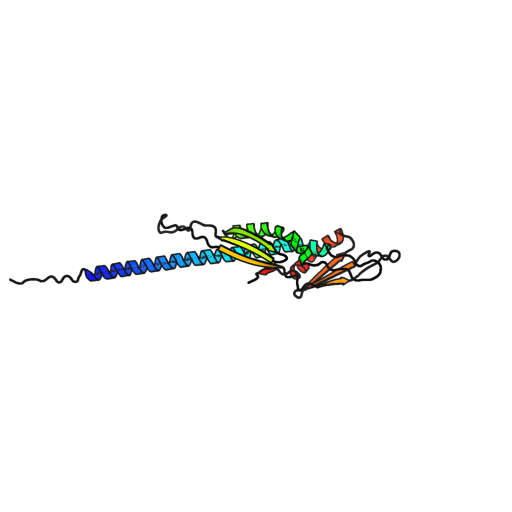6 1.00 92.81 87 LEU A CA 1
ATOM 638 C C . LEU A 1 87 ? 13.016 -2.537 -1.214 1.00 92.81 87 LEU A C 1
ATOM 640 O O . LEU A 1 87 ? 12.812 -1.719 -0.320 1.00 92.81 87 LEU A O 1
ATOM 644 N N . ILE A 1 88 ? 14.020 -2.429 -2.090 1.00 93.31 88 ILE A N 1
ATOM 645 C CA . ILE A 1 88 ? 14.964 -1.304 -2.089 1.00 93.31 88 ILE A CA 1
ATOM 646 C C . ILE A 1 88 ? 14.234 -0.015 -2.473 1.00 93.31 88 ILE A C 1
ATOM 648 O O . ILE A 1 88 ? 14.418 1.009 -1.822 1.00 93.31 88 ILE A O 1
ATOM 652 N N . VAL A 1 89 ? 13.361 -0.076 -3.484 1.00 94.75 89 VAL A N 1
ATOM 653 C CA . VAL A 1 89 ? 12.586 1.088 -3.940 1.00 94.75 89 VAL A CA 1
ATOM 654 C C . VAL A 1 89 ? 11.506 1.494 -2.927 1.00 94.75 89 VAL A C 1
ATOM 656 O O . VAL A 1 89 ? 11.262 2.683 -2.741 1.00 94.75 89 VAL A O 1
ATOM 659 N N . LEU A 1 90 ? 10.870 0.536 -2.243 1.00 94.00 90 LEU A N 1
ATOM 660 C CA . LEU A 1 90 ? 9.838 0.814 -1.233 1.00 94.00 90 LEU A CA 1
ATOM 661 C C . LEU A 1 90 ? 10.382 1.470 0.036 1.00 94.00 90 LEU A C 1
ATOM 663 O O . LEU A 1 90 ? 9.696 2.307 0.618 1.00 94.00 90 LEU A O 1
ATOM 667 N N . ALA A 1 91 ? 11.580 1.086 0.484 1.00 92.69 91 ALA A N 1
ATOM 668 C CA . ALA A 1 91 ? 12.132 1.510 1.771 1.00 92.69 91 ALA A CA 1
ATOM 669 C C . ALA A 1 91 ? 12.080 3.036 2.025 1.00 92.69 91 ALA A C 1
ATOM 671 O O . ALA A 1 91 ? 11.561 3.424 3.074 1.00 92.69 91 ALA A O 1
ATOM 672 N N . PRO A 1 92 ? 12.531 3.917 1.107 1.00 95.19 92 PRO A N 1
ATOM 673 C CA . PRO A 1 92 ? 12.463 5.366 1.319 1.00 95.19 92 PRO A CA 1
ATOM 674 C C . PRO A 1 92 ? 11.043 5.944 1.216 1.00 95.19 92 PRO A C 1
ATOM 676 O O . PRO A 1 92 ? 10.813 7.074 1.637 1.00 95.19 92 PRO A O 1
ATOM 679 N N . LEU A 1 93 ? 10.081 5.197 0.665 1.00 96.62 93 LEU A N 1
ATOM 680 C CA . LEU A 1 93 ? 8.713 5.673 0.443 1.00 96.62 93 LEU A CA 1
ATOM 681 C C . LEU A 1 93 ? 7.782 5.421 1.633 1.00 96.62 93 LEU A C 1
ATOM 683 O O . LEU A 1 93 ? 6.638 5.870 1.621 1.00 96.62 93 LEU A O 1
ATOM 687 N N . GLY A 1 94 ? 8.259 4.730 2.670 1.00 95.38 94 GLY A N 1
ATOM 688 C CA . GLY A 1 94 ? 7.447 4.355 3.824 1.00 95.38 94 GLY A CA 1
ATOM 689 C C . GLY A 1 94 ? 6.737 5.530 4.502 1.00 95.38 94 GLY A C 1
ATOM 690 O O . GLY A 1 94 ? 5.584 5.394 4.897 1.00 95.38 94 GLY A O 1
ATOM 691 N N . GLU A 1 95 ? 7.365 6.702 4.593 1.00 95.69 95 GLU A N 1
ATOM 692 C CA . GLU A 1 95 ? 6.778 7.863 5.283 1.00 95.69 95 GLU A CA 1
ATOM 693 C C . GLU A 1 95 ? 5.558 8.465 4.569 1.00 95.69 95 GLU A C 1
ATOM 695 O O . GLU A 1 95 ? 4.703 9.059 5.227 1.00 95.69 95 GLU A O 1
ATOM 700 N N . PHE A 1 96 ? 5.399 8.257 3.255 1.00 96.94 96 PHE A N 1
ATOM 701 C CA . PHE A 1 96 ? 4.245 8.788 2.515 1.00 96.94 96 PHE A CA 1
ATOM 702 C C . PHE A 1 96 ? 2.908 8.225 3.020 1.00 96.94 96 PHE A C 1
ATOM 704 O O . PHE A 1 96 ? 1.891 8.908 2.938 1.00 96.94 96 PHE A O 1
ATOM 711 N N . GLY A 1 97 ? 2.908 7.024 3.608 1.00 97.00 97 GLY A N 1
ATOM 712 C CA . GLY A 1 97 ? 1.703 6.399 4.161 1.00 97.00 97 GLY A CA 1
ATOM 713 C C . GLY A 1 97 ? 1.207 7.010 5.473 1.00 97.00 97 GLY A C 1
ATOM 714 O O . GLY A 1 97 ? 0.062 6.779 5.867 1.00 97.00 97 GLY A O 1
ATOM 715 N N . ARG A 1 98 ? 2.027 7.818 6.159 1.00 97.81 98 ARG A N 1
ATOM 716 C CA . ARG A 1 98 ? 1.672 8.389 7.467 1.00 97.81 98 ARG A CA 1
ATOM 717 C C . ARG A 1 98 ? 0.456 9.311 7.388 1.00 97.81 98 ARG A C 1
ATOM 719 O O . ARG A 1 98 ? -0.360 9.332 8.309 1.00 97.81 98 ARG A O 1
ATOM 726 N N . HIS A 1 99 ? 0.333 10.068 6.298 1.00 97.19 99 HIS A N 1
ATOM 727 C CA . HIS A 1 99 ? -0.780 10.992 6.104 1.00 97.19 99 HIS A CA 1
ATOM 728 C C . HIS A 1 99 ? -2.114 10.248 5.952 1.00 97.19 99 HIS A C 1
ATOM 730 O O . HIS A 1 99 ? -3.055 10.546 6.690 1.00 97.19 99 HIS A O 1
ATOM 736 N N . GLY A 1 100 ? -2.178 9.235 5.080 1.00 95.69 100 GLY A N 1
ATOM 737 C CA . GLY A 1 100 ? -3.354 8.378 4.927 1.00 95.69 100 GLY A CA 1
ATOM 738 C C . GLY A 1 100 ?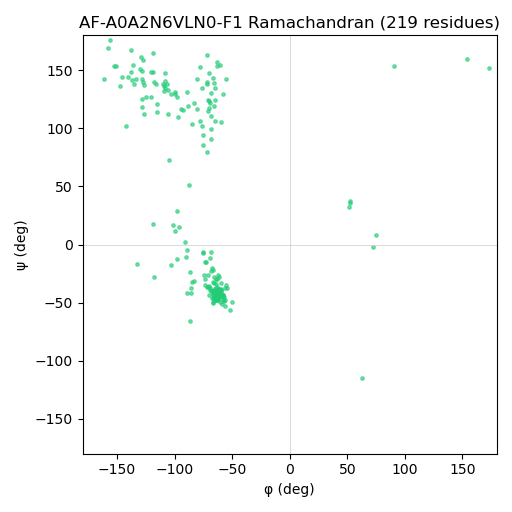 -3.737 7.656 6.216 1.00 95.69 100 GLY A C 1
ATOM 739 O O . GLY A 1 100 ? -4.912 7.663 6.587 1.00 95.69 100 GLY A O 1
ATOM 740 N N . ALA A 1 101 ? -2.759 7.114 6.956 1.00 97.38 101 ALA A N 1
ATOM 741 C CA . ALA A 1 101 ? -3.008 6.503 8.265 1.00 97.38 101 ALA A CA 1
ATOM 742 C C . ALA A 1 101 ? -3.699 7.477 9.230 1.00 97.38 101 ALA A C 1
ATOM 744 O O . ALA A 1 101 ? -4.699 7.134 9.860 1.00 97.38 101 ALA A O 1
ATOM 745 N N . TYR A 1 102 ? -3.187 8.707 9.320 1.00 97.12 102 TYR A N 1
ATOM 746 C CA . TYR A 1 102 ? -3.723 9.737 10.205 1.00 97.12 102 TYR A CA 1
ATOM 747 C C . TYR A 1 102 ? -5.146 10.153 9.813 1.00 97.12 102 TYR A C 1
ATOM 749 O O . TYR A 1 102 ? -6.037 10.190 10.664 1.00 97.12 102 TYR A O 1
ATOM 757 N N . GLN A 1 103 ? -5.385 10.418 8.524 1.00 96.19 103 GLN A N 1
ATOM 758 C CA . GLN A 1 103 ? -6.711 10.798 8.034 1.00 96.19 103 GLN A CA 1
ATOM 759 C C . GLN A 1 103 ? -7.758 9.713 8.311 1.00 96.19 103 GLN A C 1
ATOM 761 O O . GLN A 1 103 ? -8.861 10.021 8.767 1.00 96.19 103 GLN A O 1
ATOM 766 N N . PHE A 1 104 ? -7.423 8.443 8.066 1.00 94.38 104 PHE A N 1
ATOM 767 C CA . PHE A 1 104 ? -8.353 7.337 8.289 1.00 94.38 104 PHE A CA 1
ATOM 768 C C . PHE A 1 104 ? -8.563 7.021 9.770 1.00 94.38 104 PHE A C 1
ATOM 770 O O . PHE A 1 104 ? -9.694 6.708 10.140 1.00 94.38 104 PHE A O 1
ATOM 777 N N . ALA A 1 105 ? -7.545 7.158 10.624 1.00 94.31 105 ALA A N 1
ATOM 778 C CA . ALA A 1 105 ? -7.732 7.061 12.071 1.00 94.31 105 ALA A CA 1
ATOM 779 C C . ALA A 1 105 ? -8.744 8.115 12.557 1.00 94.31 105 ALA A C 1
ATOM 781 O O . ALA A 1 105 ? -9.759 7.761 13.159 1.00 94.31 105 ALA A O 1
ATOM 782 N N . ASN A 1 106 ? -8.544 9.385 12.183 1.00 92.31 106 ASN A N 1
ATOM 783 C CA . ASN A 1 106 ? -9.437 10.485 12.564 1.00 92.31 106 ASN A CA 1
ATOM 784 C C . ASN A 1 106 ? -10.864 10.302 12.034 1.00 92.31 106 ASN A C 1
ATOM 786 O O . ASN A 1 106 ? -11.831 10.549 12.755 1.00 92.31 106 ASN A O 1
ATOM 790 N N . LYS A 1 107 ? -11.007 9.849 10.782 1.00 91.25 107 LYS A N 1
ATOM 791 C CA . LYS A 1 107 ? -12.315 9.578 10.167 1.00 91.25 107 LYS A CA 1
ATOM 792 C C . LYS A 1 107 ? -13.100 8.492 10.912 1.00 91.25 107 LYS A C 1
ATOM 794 O O . LYS A 1 107 ? -14.325 8.524 10.897 1.00 91.25 107 LYS A O 1
ATOM 799 N N . ASN A 1 108 ? -12.408 7.563 11.572 1.00 89.62 108 ASN A N 1
ATOM 800 C CA . ASN A 1 108 ? -13.002 6.509 12.397 1.00 89.62 108 ASN A CA 1
ATOM 801 C C . ASN A 1 108 ? -13.004 6.867 13.893 1.00 89.62 108 ASN A C 1
ATOM 803 O O . ASN A 1 108 ? -12.920 5.982 14.743 1.00 89.62 108 ASN A O 1
ATOM 807 N N . GLU A 1 109 ? -13.069 8.164 14.217 1.00 88.88 109 GLU A N 1
ATOM 808 C CA . GLU A 1 109 ? -13.146 8.668 15.594 1.00 88.88 109 GLU A CA 1
ATOM 809 C C . GLU A 1 109 ? -12.036 8.102 16.496 1.00 88.88 109 GLU A C 1
ATOM 811 O O . GLU A 1 109 ? -12.246 7.811 17.669 1.00 88.88 109 GLU A O 1
ATOM 816 N N . SER A 1 110 ? -10.843 7.912 15.941 1.00 91.56 110 SER A N 1
ATOM 817 C CA . SER A 1 110 ? -9.666 7.403 16.641 1.00 91.56 110 SER A CA 1
ATOM 818 C C . SER A 1 110 ? -8.476 8.321 16.382 1.00 91.56 110 SER A C 1
ATOM 820 O O . SER A 1 110 ? -8.474 9.109 15.439 1.00 91.56 110 SER A O 1
ATOM 822 N N . GLN A 1 111 ? -7.453 8.242 17.217 1.00 94.19 111 GLN A N 1
ATOM 823 C CA . GLN A 1 111 ? -6.202 8.962 17.044 1.00 94.19 111 GLN A CA 1
ATOM 824 C C . GLN A 1 111 ? -5.102 7.973 16.679 1.00 94.19 111 GLN A C 1
ATOM 826 O O . GLN A 1 111 ? -4.935 6.950 17.337 1.00 94.19 111 GLN A O 1
ATOM 831 N N . LEU A 1 112 ? -4.327 8.288 15.643 1.00 96.06 112 LEU A N 1
ATOM 832 C CA . LEU A 1 112 ? -3.114 7.545 15.317 1.00 96.06 112 LEU A CA 1
ATOM 833 C C . LEU A 1 112 ? -2.069 7.801 16.412 1.00 96.06 112 LEU A C 1
ATOM 835 O O . LEU A 1 112 ? -1.560 8.918 16.528 1.00 96.06 112 LEU A O 1
ATOM 839 N N . SER A 1 113 ? -1.763 6.785 17.215 1.00 95.75 113 SER A N 1
ATOM 840 C CA . SER A 1 113 ? -0.776 6.872 18.295 1.00 95.75 113 SER A CA 1
ATOM 841 C C . SER A 1 113 ? 0.632 6.592 17.776 1.00 95.75 113 SER A C 1
ATOM 843 O O . SER A 1 113 ? 1.589 7.262 18.171 1.00 95.75 113 SER A O 1
ATOM 845 N N . AR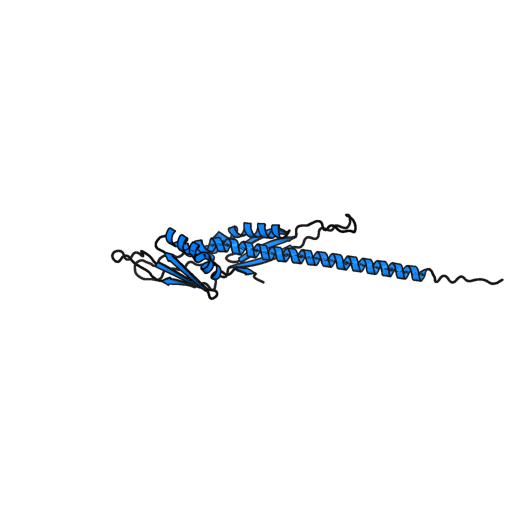G A 1 114 ? 0.764 5.651 16.834 1.00 97.12 114 ARG A N 1
ATOM 846 C CA . ARG A 1 114 ? 2.043 5.302 16.221 1.00 97.12 114 ARG A CA 1
ATOM 847 C C . ARG A 1 114 ? 1.879 4.917 14.761 1.00 97.12 114 ARG A C 1
ATOM 849 O O . ARG A 1 114 ? 0.936 4.241 14.367 1.00 97.12 114 ARG A O 1
ATOM 856 N N . TYR A 1 115 ? 2.874 5.306 13.976 1.0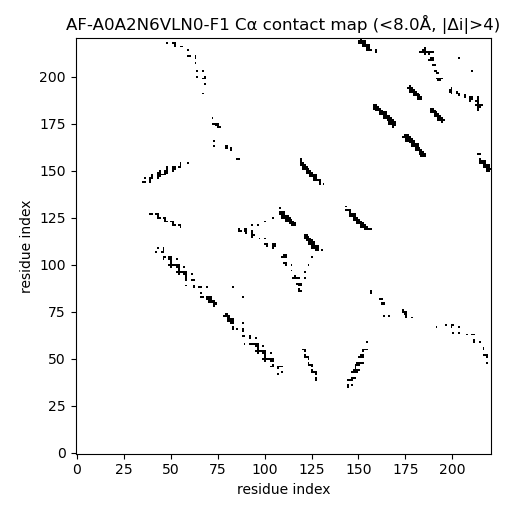0 98.06 115 TYR A N 1
ATOM 857 C CA . TYR A 1 115 ? 3.067 4.836 12.616 1.00 98.06 115 TYR A CA 1
ATOM 858 C C . TYR A 1 115 ? 4.486 4.308 12.459 1.00 98.06 115 TYR A C 1
ATOM 860 O O . TYR A 1 115 ? 5.435 4.903 12.978 1.00 98.06 115 TYR A O 1
ATOM 868 N N . LYS A 1 116 ? 4.637 3.197 11.742 1.00 97.88 116 LYS A N 1
ATOM 869 C CA . LYS A 1 116 ? 5.946 2.673 11.361 1.00 97.88 116 LYS A CA 1
ATOM 870 C C . LYS A 1 116 ? 5.849 1.987 10.008 1.00 97.88 116 LYS A C 1
ATOM 872 O O . LYS A 1 116 ? 4.953 1.182 9.787 1.00 97.88 116 LYS A O 1
ATOM 877 N N . ALA A 1 117 ? 6.816 2.234 9.136 1.00 97.19 117 ALA A N 1
ATOM 878 C CA . ALA A 1 117 ? 7.009 1.458 7.918 1.00 97.19 117 ALA A CA 1
ATOM 879 C C . ALA A 1 117 ? 8.263 0.581 8.050 1.00 97.19 117 ALA A C 1
ATOM 881 O O . ALA A 1 117 ? 9.277 1.000 8.614 1.00 97.19 117 ALA A O 1
ATOM 882 N N . LYS A 1 118 ? 8.206 -0.655 7.550 1.00 96.12 118 LYS A N 1
ATOM 883 C CA . LYS A 1 118 ? 9.363 -1.558 7.471 1.00 96.12 118 LYS A CA 1
ATOM 884 C C . LYS A 1 118 ? 9.304 -2.353 6.170 1.00 96.12 118 LYS A C 1
ATOM 886 O O . LYS A 1 118 ? 8.570 -3.335 6.071 1.00 96.12 118 LYS A O 1
ATOM 891 N N . GLY A 1 119 ? 10.099 -1.943 5.183 1.00 93.94 119 GLY A N 1
ATOM 892 C CA . GLY A 1 119 ? 10.089 -2.555 3.854 1.00 93.94 119 GLY A CA 1
ATOM 893 C C . GLY A 1 119 ? 8.726 -2.372 3.187 1.00 93.94 119 GLY A C 1
ATOM 894 O O . GLY A 1 119 ? 8.319 -1.250 2.920 1.00 93.94 119 GLY A O 1
ATOM 895 N N . ASN A 1 120 ? 8.011 -3.472 2.957 1.00 96.06 120 ASN A N 1
ATOM 896 C CA . ASN A 1 120 ? 6.668 -3.474 2.373 1.00 96.06 120 ASN A CA 1
ATOM 897 C C . ASN A 1 120 ? 5.530 -3.608 3.399 1.00 96.06 120 ASN A C 1
ATOM 899 O O . ASN A 1 120 ? 4.399 -3.869 2.990 1.00 96.06 120 ASN A O 1
ATOM 903 N N . ARG A 1 121 ? 5.821 -3.474 4.701 1.00 97.50 121 ARG A N 1
ATOM 904 C CA . ARG A 1 121 ? 4.844 -3.545 5.797 1.00 97.50 121 ARG A CA 1
ATOM 905 C C . ARG A 1 121 ? 4.627 -2.179 6.447 1.00 97.50 121 ARG A C 1
ATOM 907 O O . ARG A 1 121 ? 5.596 -1.470 6.731 1.00 97.50 121 ARG A O 1
ATOM 914 N N . PHE A 1 122 ? 3.371 -1.862 6.741 1.00 98.19 122 PHE A N 1
ATOM 915 C CA . PHE A 1 122 ? 2.905 -0.583 7.273 1.00 98.19 122 PHE A CA 1
ATOM 916 C C . PHE A 1 122 ? 2.087 -0.835 8.535 1.00 98.19 122 PHE A C 1
ATOM 918 O O . PHE A 1 122 ? 1.016 -1.433 8.476 1.00 98.19 122 PHE A O 1
ATOM 925 N N . PHE A 1 123 ? 2.631 -0.404 9.666 1.00 98.31 123 PHE A N 1
ATOM 926 C CA . PHE A 1 123 ? 2.085 -0.603 11.000 1.00 98.31 123 PHE A CA 1
ATOM 927 C C . PHE A 1 123 ? 1.356 0.671 11.421 1.00 98.31 123 PHE A C 1
ATOM 929 O O . PHE A 1 123 ? 1.927 1.767 11.330 1.00 98.31 123 PHE A O 1
ATOM 936 N N . ALA A 1 124 ? 0.122 0.521 11.888 1.00 97.94 124 ALA A N 1
ATOM 937 C CA . ALA A 1 124 ? -0.670 1.604 12.444 1.00 97.94 124 ALA A CA 1
ATOM 938 C C . ALA A 1 124 ? -1.207 1.187 13.813 1.00 97.94 124 ALA A C 1
ATOM 940 O O . ALA A 1 124 ? -2.001 0.251 13.903 1.00 97.94 124 ALA A O 1
ATOM 941 N N . ASP A 1 125 ? -0.803 1.927 14.841 1.00 97.38 125 ASP A N 1
ATOM 942 C CA . ASP A 1 125 ? -1.370 1.819 16.178 1.00 97.38 125 ASP A CA 1
ATOM 943 C C . ASP A 1 125 ? -2.313 3.010 16.357 1.00 97.38 125 ASP A C 1
ATOM 945 O O . ASP A 1 125 ? -1.949 4.164 16.089 1.00 97.38 125 ASP A O 1
ATOM 949 N N . VAL A 1 126 ? -3.536 2.743 16.794 1.00 95.69 126 VAL A N 1
ATOM 950 C CA . VAL A 1 126 ? -4.556 3.762 17.032 1.00 95.69 126 VAL A CA 1
ATOM 951 C C . VAL A 1 126 ? -5.124 3.630 18.433 1.00 95.69 126 VAL A C 1
ATOM 953 O O . VAL A 1 126 ? -5.075 2.580 19.076 1.00 95.69 126 VAL A O 1
ATOM 956 N N . GLN A 1 127 ? -5.705 4.721 18.897 1.00 93.31 127 GLN A N 1
ATOM 957 C CA . GLN A 1 127 ? -6.400 4.796 20.162 1.00 93.31 127 GLN A CA 1
ATOM 958 C C . GLN A 1 127 ? -7.780 5.391 19.909 1.00 93.31 127 GLN A C 1
ATOM 960 O O . GLN A 1 127 ? -7.885 6.452 19.297 1.00 93.31 127 GLN A O 1
ATOM 965 N N . SER A 1 128 ? -8.847 4.709 20.327 1.00 88.81 128 SER A N 1
ATOM 966 C CA . SER A 1 128 ? -10.209 5.226 20.153 1.00 88.81 128 SER A CA 1
ATOM 967 C C . SER A 1 128 ? -10.347 6.587 20.843 1.00 88.81 128 SER A C 1
ATOM 969 O O . SER A 1 128 ? -10.024 6.703 22.032 1.00 88.81 128 SER A O 1
ATOM 971 N N . ASN A 1 129 ? -10.858 7.604 20.146 1.00 72.38 129 ASN A N 1
ATOM 972 C CA . ASN A 1 129 ? -11.115 8.888 20.781 1.00 72.38 129 ASN A CA 1
ATOM 973 C C . ASN A 1 129 ? -12.322 8.766 21.709 1.00 72.38 129 ASN A C 1
ATOM 975 O O . ASN A 1 129 ? -13.331 8.135 21.400 1.00 72.38 129 ASN A O 1
ATOM 979 N N . GLN A 1 130 ? -12.207 9.410 22.866 1.00 64.06 130 GLN A N 1
ATOM 980 C CA . GLN A 1 130 ? -13.242 9.470 23.889 1.00 64.06 130 GLN A CA 1
ATOM 981 C C . GLN A 1 130 ? -14.384 10.372 23.410 1.00 64.06 130 GLN A C 1
ATOM 983 O O . GLN A 1 130 ? -14.453 11.541 23.791 1.00 64.06 130 GLN A O 1
ATOM 988 N N . LYS A 1 131 ? -15.282 9.874 22.559 1.00 55.91 131 LYS A N 1
ATOM 989 C CA . LYS A 1 131 ? -16.553 10.571 22.367 1.00 55.91 131 LYS A CA 1
ATOM 990 C C . LYS A 1 131 ? -17.354 10.396 23.655 1.00 55.91 131 LYS A C 1
ATOM 992 O O . LYS A 1 131 ? -17.541 9.271 24.111 1.00 55.91 131 LYS A O 1
ATOM 997 N N . GLU A 1 132 ? -17.772 11.500 24.276 1.00 53.19 132 GLU A N 1
ATOM 998 C CA . GLU A 1 132 ? -18.664 11.439 25.433 1.00 53.19 132 GLU A CA 1
ATOM 999 C C . GLU A 1 132 ? -19.959 10.742 25.010 1.00 53.19 132 GLU A C 1
ATOM 1001 O O . GLU A 1 132 ? -20.784 11.321 24.304 1.00 53.19 132 GLU A O 1
ATOM 1006 N N . VAL A 1 133 ? -20.145 9.491 25.423 1.00 54.19 133 VAL A N 1
ATOM 1007 C CA . VAL A 1 133 ? -21.429 8.817 25.258 1.00 54.19 133 VAL A CA 1
ATOM 1008 C C . VAL A 1 133 ? -22.428 9.562 26.145 1.00 54.19 133 VAL A C 1
ATOM 1010 O O . VAL A 1 133 ? -22.234 9.683 27.359 1.00 54.19 133 VAL A O 1
ATOM 1013 N N . HIS A 1 134 ? -23.473 10.135 25.546 1.00 50.38 134 HIS A N 1
ATOM 1014 C CA . HIS A 1 134 ? -24.579 10.728 26.294 1.00 50.38 134 HIS A CA 1
ATOM 1015 C C . HIS A 1 134 ? -25.351 9.609 26.996 1.00 50.38 134 HIS A C 1
ATOM 1017 O O . HIS A 1 134 ? -26.261 9.008 26.436 1.00 50.38 134 HIS A O 1
ATOM 1023 N N . SER A 1 135 ? -24.941 9.301 28.225 1.00 48.88 135 SER A N 1
ATOM 1024 C CA . SER A 1 135 ? -25.650 8.364 29.088 1.00 48.88 135 SER A CA 1
ATOM 1025 C C . SER A 1 135 ? -26.901 9.028 29.684 1.00 48.88 135 SER A C 1
ATOM 1027 O O . SER A 1 135 ? -26.799 10.144 30.206 1.00 48.88 135 SER A O 1
ATOM 1029 N N . PRO A 1 136 ? -28.062 8.347 29.687 1.00 55.00 136 PRO A N 1
ATOM 1030 C CA . PRO A 1 136 ? -29.261 8.816 30.381 1.00 55.00 136 PRO A CA 1
ATOM 1031 C C . PRO A 1 136 ? -29.132 8.790 31.918 1.00 55.00 136 PRO A C 1
ATOM 1033 O O . PRO A 1 136 ? -30.015 9.293 32.606 1.00 55.00 136 PRO A O 1
ATOM 1036 N N . VAL A 1 137 ? -28.044 8.240 32.480 1.00 53.56 137 VAL A N 1
ATOM 1037 C CA . VAL A 1 137 ? -27.915 7.922 33.921 1.00 53.56 137 VAL A CA 1
ATOM 1038 C C . VAL A 1 137 ? -27.079 8.949 34.716 1.00 53.56 137 VAL A C 1
ATOM 1040 O O . VAL A 1 137 ? -26.664 8.703 35.846 1.00 53.56 137 VAL A O 1
ATOM 1043 N N . GLY A 1 138 ? -26.859 10.144 34.161 1.00 50.34 138 GLY A N 1
ATOM 1044 C CA . GLY A 1 138 ? -26.211 11.259 34.860 1.00 50.34 138 GLY A CA 1
ATOM 1045 C C . GLY A 1 138 ? -24.683 11.319 34.709 1.00 50.34 138 GLY A C 1
ATOM 1046 O O . GLY A 1 138 ? -23.986 10.334 34.480 1.00 50.34 138 GLY A O 1
ATOM 1047 N N . SER A 1 139 ? -24.137 12.531 34.824 1.00 52.28 139 SER A N 1
ATOM 1048 C CA . SER A 1 139 ? -22.767 12.895 34.427 1.00 52.28 139 SER A CA 1
ATOM 1049 C C . SER A 1 139 ? -21.631 12.302 35.275 1.00 52.28 139 SER A C 1
ATOM 1051 O O . SER A 1 139 ? -20.475 12.390 34.865 1.00 52.28 139 SER A O 1
ATOM 1053 N N . LYS A 1 140 ? -21.920 11.696 36.435 1.00 51.50 140 LYS A N 1
ATOM 1054 C CA . LYS A 1 140 ? -20.902 11.272 37.417 1.00 51.50 140 LYS A CA 1
ATOM 1055 C C . LYS A 1 140 ? -20.365 9.842 37.238 1.00 51.50 140 LYS A C 1
ATOM 1057 O O . LYS A 1 140 ? -19.345 9.526 37.838 1.00 51.50 140 LYS A O 1
ATOM 1062 N N . ALA A 1 141 ? -20.976 9.008 36.393 1.00 48.28 141 ALA A N 1
ATOM 1063 C CA . ALA A 1 141 ? -20.508 7.641 36.101 1.00 48.28 141 ALA A CA 1
ATOM 1064 C C . ALA A 1 141 ? -19.647 7.539 34.819 1.00 48.28 141 ALA A C 1
ATOM 1066 O O . ALA A 1 141 ? -19.430 6.453 34.288 1.00 48.28 141 ALA A O 1
ATOM 1067 N N . ARG A 1 142 ? -19.166 8.676 34.292 1.00 52.88 142 ARG A N 1
ATOM 1068 C CA . ARG A 1 142 ? -18.410 8.768 33.033 1.00 52.88 142 ARG A CA 1
ATOM 1069 C C . ARG A 1 142 ? -16.973 8.260 33.201 1.00 52.88 142 ARG A C 1
ATOM 1071 O O . ARG A 1 142 ? -16.061 9.056 33.420 1.00 52.88 142 ARG A O 1
ATOM 1078 N N . GLN A 1 143 ? -16.736 6.958 33.064 1.00 56.25 143 GLN A N 1
ATOM 1079 C CA . GLN A 1 143 ? -15.382 6.481 32.787 1.00 56.25 143 GLN A CA 1
ATOM 1080 C C . GLN A 1 143 ? -15.114 6.580 31.288 1.00 56.25 143 GLN A C 1
ATOM 1082 O O . GLN A 1 143 ? 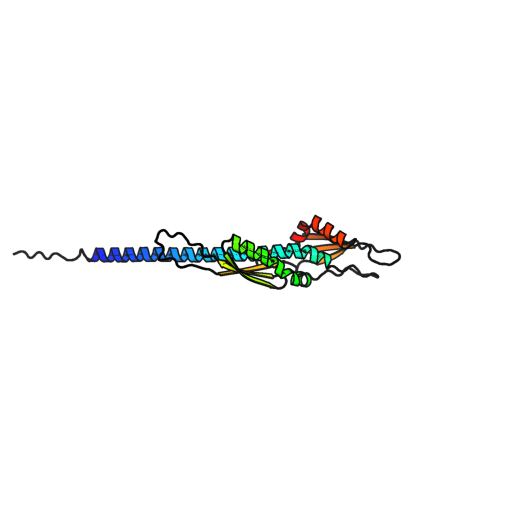-15.835 6.043 30.455 1.00 56.25 143 GLN A O 1
ATOM 1087 N N . LYS A 1 144 ? -14.070 7.324 30.942 1.00 61.50 144 LYS A N 1
ATOM 1088 C CA . LYS A 1 144 ? -13.571 7.433 29.577 1.00 61.50 144 LYS A CA 1
ATOM 1089 C C . LYS A 1 144 ? -12.964 6.091 29.164 1.00 61.50 144 LYS A C 1
ATOM 1091 O O . LYS A 1 144 ? -11.827 5.799 29.526 1.00 61.50 144 LYS A O 1
ATOM 1096 N N . ILE A 1 145 ? -13.708 5.284 28.414 1.00 68.06 145 ILE A N 1
ATOM 1097 C CA . ILE A 1 145 ? -13.217 3.996 27.917 1.00 68.06 145 ILE A CA 1
ATOM 1098 C C . ILE A 1 145 ? -12.435 4.240 26.623 1.00 68.06 145 ILE A C 1
ATOM 1100 O O . ILE A 1 145 ? -13.005 4.489 25.564 1.00 68.06 145 ILE A O 1
ATOM 1104 N N . SER A 1 146 ? -11.109 4.194 26.726 1.00 79.19 146 SER A N 1
ATOM 1105 C CA . SER A 1 146 ? -10.199 4.176 25.581 1.00 79.19 146 SER A CA 1
ATOM 1106 C C . SER A 1 146 ? -9.753 2.741 25.329 1.00 79.19 146 SER A C 1
ATOM 1108 O O . SER A 1 146 ? -9.265 2.091 26.250 1.00 79.19 146 SER A O 1
ATOM 1110 N N . ALA A 1 147 ? -9.833 2.285 24.082 1.00 86.56 147 ALA A N 1
ATOM 1111 C CA . ALA A 1 147 ? -9.278 1.009 23.655 1.00 86.56 147 ALA A CA 1
ATOM 1112 C C . ALA A 1 147 ? -8.155 1.217 22.618 1.00 86.56 147 ALA A C 1
ATOM 1114 O O . ALA A 1 147 ? -8.287 2.079 21.741 1.00 86.56 147 ALA A O 1
ATOM 1115 N N . PRO A 1 148 ? -7.044 0.465 22.715 1.00 92.81 148 PRO A N 1
ATOM 1116 C CA . PRO A 1 148 ? -6.040 0.414 21.662 1.00 92.81 148 PRO A CA 1
ATOM 1117 C C . PRO A 1 148 ? -6.506 -0.493 20.514 1.00 92.81 148 PRO A C 1
ATOM 1119 O O . PRO A 1 148 ? -7.264 -1.443 20.725 1.00 92.81 148 PRO A O 1
ATOM 1122 N N . GLY A 1 149 ? -6.019 -0.209 19.311 1.00 94.56 149 GLY A N 1
ATOM 1123 C CA . GLY A 1 149 ? -6.087 -1.104 18.160 1.00 94.56 149 GLY A CA 1
ATOM 1124 C C . GLY A 1 149 ? -4.786 -1.025 17.372 1.00 94.56 149 GLY A C 1
ATOM 1125 O O . GLY A 1 149 ? -4.189 0.047 17.274 1.00 94.56 149 GLY A O 1
ATOM 1126 N N . ASP A 1 150 ? -4.350 -2.143 16.817 1.00 96.94 150 ASP A N 1
ATOM 1127 C CA . ASP A 1 150 ? -3.120 -2.242 16.040 1.00 96.94 150 ASP A CA 1
ATOM 1128 C C . ASP A 1 150 ? -3.355 -3.088 14.792 1.00 96.94 150 ASP A C 1
ATOM 1130 O O . ASP A 1 150 ? -4.114 -4.057 14.804 1.00 96.94 150 ASP A O 1
ATOM 1134 N N . ALA A 1 151 ? -2.749 -2.687 13.680 1.00 97.69 151 ALA A N 1
ATOM 1135 C CA . ALA A 1 151 ? -2.878 -3.411 12.428 1.00 97.69 151 ALA A CA 1
ATOM 1136 C C . ALA A 1 151 ? -1.647 -3.244 11.547 1.00 97.69 151 ALA A C 1
ATOM 1138 O O . ALA A 1 151 ? -0.944 -2.225 11.580 1.00 97.69 151 ALA A O 1
ATOM 1139 N N . VAL A 1 152 ? -1.431 -4.247 10.699 1.00 98.38 152 VAL A N 1
ATOM 1140 C CA . VAL A 1 152 ? -0.356 -4.261 9.714 1.00 98.38 152 VAL A CA 1
ATOM 1141 C C . VAL A 1 152 ? -0.948 -4.492 8.335 1.00 98.38 152 VAL A C 1
ATOM 1143 O O . VAL A 1 152 ? -1.658 -5.467 8.100 1.00 98.38 152 VAL A O 1
ATOM 1146 N N . ALA A 1 153 ? -0.620 -3.613 7.395 1.00 98.31 153 ALA A N 1
ATOM 1147 C CA . ALA A 1 153 ? -0.882 -3.830 5.981 1.00 98.31 153 ALA A CA 1
ATOM 1148 C C . ALA A 1 153 ? 0.426 -4.103 5.240 1.00 98.31 153 ALA A C 1
ATOM 1150 O O . ALA A 1 153 ? 1.477 -3.558 5.581 1.00 98.31 153 ALA A O 1
ATOM 1151 N N . LYS A 1 154 ? 0.365 -4.929 4.198 1.00 97.56 154 LYS A N 1
ATOM 1152 C CA . LYS A 1 154 ? 1.504 -5.307 3.363 1.00 97.56 154 LYS A CA 1
ATOM 1153 C C . LYS A 1 154 ? 1.198 -5.057 1.889 1.00 97.56 154 LYS A C 1
ATOM 1155 O O . LYS A 1 154 ? 0.121 -5.417 1.412 1.00 97.56 154 LYS A O 1
ATOM 1160 N N . ILE A 1 155 ? 2.166 -4.499 1.160 1.00 97.69 155 ILE A N 1
ATOM 1161 C CA . ILE A 1 155 ? 2.181 -4.509 -0.312 1.00 97.69 155 ILE A CA 1
ATOM 1162 C C . ILE A 1 155 ? 2.880 -5.795 -0.768 1.00 97.69 155 ILE A C 1
ATOM 1164 O O . ILE A 1 155 ? 4.053 -6.018 -0.454 1.00 97.69 155 ILE A O 1
ATOM 1168 N N . LYS A 1 156 ? 2.182 -6.660 -1.504 1.00 96.38 156 LYS A N 1
ATOM 1169 C CA . LYS A 1 156 ? 2.783 -7.871 -2.074 1.00 96.38 156 LYS A CA 1
ATOM 1170 C C . LYS A 1 156 ? 3.735 -7.523 -3.210 1.00 96.38 156 LYS A C 1
ATOM 1172 O O . LYS A 1 156 ? 3.344 -6.888 -4.184 1.00 96.38 156 LYS A O 1
ATOM 1177 N N . THR A 1 157 ? 4.975 -7.975 -3.085 1.00 95.19 157 THR A N 1
ATOM 1178 C CA . THR A 1 157 ? 6.056 -7.720 -4.051 1.00 95.19 157 THR A CA 1
ATOM 1179 C C . THR A 1 157 ? 6.834 -8.979 -4.417 1.00 95.19 157 THR A C 1
ATOM 1181 O O . THR A 1 157 ? 7.523 -9.004 -5.428 1.00 95.19 157 THR A O 1
ATOM 1184 N N . ASP A 1 158 ? 6.705 -10.028 -3.612 1.00 93.19 158 ASP A N 1
ATOM 1185 C CA . ASP A 1 158 ? 7.385 -11.316 -3.716 1.00 93.19 158 ASP A CA 1
ATOM 1186 C C . ASP A 1 158 ? 6.981 -12.115 -4.957 1.00 93.19 158 ASP A C 1
ATOM 1188 O O . ASP A 1 158 ? 7.783 -12.873 -5.490 1.00 93.19 158 ASP A O 1
ATOM 1192 N N . THR A 1 159 ? 5.765 -11.905 -5.458 1.00 93.12 159 THR A N 1
ATOM 1193 C CA . THR A 1 159 ? 5.254 -12.575 -6.660 1.00 93.12 159 THR A CA 1
ATOM 1194 C C . THR A 1 159 ? 5.525 -11.804 -7.950 1.00 93.12 159 THR A C 1
ATOM 1196 O O . THR A 1 159 ? 5.005 -12.189 -8.994 1.00 93.12 159 THR A O 1
ATOM 1199 N N . VAL A 1 160 ? 6.213 -10.658 -7.885 1.00 95.06 160 VAL A N 1
ATOM 1200 C CA . VAL A 1 160 ? 6.379 -9.767 -9.039 1.00 95.06 160 VAL A CA 1
ATOM 1201 C C . VAL A 1 160 ? 7.687 -10.071 -9.756 1.00 95.06 160 VAL A C 1
ATOM 1203 O O . VAL A 1 160 ? 8.774 -9.873 -9.218 1.00 95.06 160 VAL A O 1
ATOM 1206 N N . HIS A 1 161 ? 7.573 -10.505 -11.007 1.00 95.25 161 HIS A N 1
ATOM 1207 C CA . HIS A 1 161 ? 8.696 -10.801 -11.886 1.00 95.25 161 HIS A CA 1
ATOM 1208 C C . HIS A 1 161 ? 8.632 -9.926 -13.130 1.00 95.25 161 HIS A C 1
ATOM 1210 O O . HIS A 1 161 ? 7.618 -9.907 -13.829 1.00 95.25 161 HIS A O 1
ATOM 1216 N N . CYS A 1 162 ? 9.727 -9.230 -13.418 1.00 95.00 162 CYS A N 1
ATOM 1217 C CA . CYS A 1 162 ? 9.835 -8.324 -14.553 1.00 95.00 162 CYS A CA 1
ATOM 1218 C C . CYS A 1 162 ? 10.913 -8.800 -15.523 1.00 95.00 162 CYS A C 1
ATOM 1220 O O . CYS A 1 162 ? 11.986 -9.231 -15.104 1.00 95.00 162 CYS A O 1
ATOM 1222 N N . HIS A 1 163 ? 10.638 -8.689 -16.819 1.00 93.56 163 HIS A N 1
ATOM 1223 C CA . HIS A 1 163 ? 11.595 -8.996 -17.876 1.00 93.56 163 HIS A CA 1
ATOM 1224 C C . HIS A 1 163 ? 11.525 -7.949 -18.990 1.00 93.56 163 HIS A C 1
ATOM 1226 O O . HIS A 1 163 ? 10.479 -7.352 -19.259 1.00 93.56 163 HIS A O 1
ATOM 1232 N N . SER A 1 164 ? 12.664 -7.705 -19.636 1.00 91.94 164 SER A N 1
ATOM 1233 C CA . SER A 1 164 ? 12.746 -6.783 -20.767 1.00 91.94 164 SER A CA 1
ATOM 1234 C C . SER A 1 164 ? 12.272 -7.428 -22.059 1.00 91.94 164 SER A C 1
ATOM 1236 O O . SER A 1 164 ? 12.582 -8.584 -22.334 1.00 91.94 164 SER A O 1
ATOM 1238 N N . THR A 1 165 ? 11.595 -6.643 -22.887 1.00 92.19 165 THR A N 1
ATOM 1239 C CA . THR A 1 165 ? 11.117 -7.007 -24.224 1.00 92.19 165 THR A CA 1
ATOM 1240 C C . THR A 1 165 ? 11.356 -5.842 -25.191 1.00 92.19 165 THR A C 1
ATOM 1242 O O . THR A 1 165 ? 11.684 -4.734 -24.764 1.00 92.19 165 THR A O 1
ATOM 1245 N N . ASN A 1 166 ? 11.214 -6.084 -26.499 1.00 92.12 166 ASN A N 1
ATOM 1246 C CA . ASN A 1 166 ? 11.236 -5.047 -27.545 1.00 92.12 166 ASN A CA 1
ATOM 1247 C C . ASN A 1 166 ? 12.455 -4.100 -27.508 1.00 92.12 166 ASN A C 1
ATOM 1249 O O . ASN A 1 166 ? 12.326 -2.901 -27.753 1.00 92.12 166 ASN A O 1
ATOM 1253 N N . ILE A 1 167 ? 13.642 -4.624 -27.188 1.00 91.00 167 ILE A N 1
ATOM 1254 C CA . ILE A 1 167 ? 14.871 -3.829 -27.099 1.00 91.00 167 ILE A CA 1
ATOM 1255 C C . ILE A 1 167 ? 15.304 -3.418 -28.511 1.00 91.00 167 ILE A C 1
ATOM 1257 O O . ILE A 1 167 ? 15.680 -4.263 -29.322 1.00 91.00 167 ILE A O 1
ATOM 1261 N N . LYS A 1 168 ? 15.284 -2.116 -28.792 1.00 91.38 168 LYS A N 1
ATOM 1262 C CA . LYS A 1 168 ? 15.802 -1.516 -30.023 1.00 91.38 168 LYS A CA 1
ATOM 1263 C C . LYS A 1 168 ? 17.109 -0.799 -29.734 1.00 91.38 168 LYS A C 1
ATOM 1265 O O . LYS A 1 168 ? 17.208 -0.023 -28.781 1.00 91.38 168 LYS A O 1
ATOM 1270 N N . ARG A 1 169 ? 18.104 -1.047 -30.578 1.00 89.56 169 ARG A N 1
ATOM 1271 C CA . ARG A 1 169 ? 19.445 -0.475 -30.464 1.00 89.56 169 ARG A CA 1
ATOM 1272 C C . ARG A 1 169 ? 19.771 0.351 -31.690 1.00 89.56 169 ARG A C 1
ATOM 1274 O O . ARG A 1 169 ? 19.322 0.033 -32.789 1.00 89.56 169 ARG A O 1
ATOM 1281 N N . ASP A 1 170 ? 20.569 1.383 -31.481 1.00 89.44 170 ASP A N 1
ATOM 1282 C CA . ASP A 1 170 ? 21.202 2.103 -32.572 1.00 89.44 170 ASP A CA 1
ATOM 1283 C C . ASP A 1 170 ? 22.176 1.150 -33.286 1.00 89.44 170 ASP A C 1
ATOM 1285 O O . ASP A 1 170 ? 23.051 0.578 -32.628 1.00 89.44 170 ASP A O 1
ATOM 1289 N N . PRO A 1 171 ? 22.044 0.951 -34.608 1.00 88.94 171 PRO A N 1
ATOM 1290 C CA . PRO A 1 171 ? 22.877 0.002 -35.340 1.00 88.94 171 PRO A CA 1
ATOM 1291 C C . PRO A 1 171 ? 24.357 0.410 -35.397 1.00 88.94 171 PRO A C 1
ATOM 1293 O O . PRO A 1 171 ? 25.207 -0.448 -35.614 1.00 88.94 171 PRO A O 1
ATOM 1296 N N . LYS A 1 172 ? 24.683 1.694 -35.211 1.00 91.00 172 LYS A N 1
ATOM 1297 C CA . LYS A 1 172 ? 26.056 2.214 -35.248 1.00 91.00 172 LYS A CA 1
ATOM 1298 C C . LYS A 1 172 ? 26.722 2.171 -33.877 1.00 91.00 172 LYS A C 1
ATOM 1300 O O . LYS A 1 172 ? 27.898 1.840 -33.786 1.00 91.00 172 LYS A O 1
ATOM 1305 N N . THR A 1 173 ? 25.993 2.535 -32.821 1.00 88.69 173 THR A N 1
ATOM 1306 C CA . THR A 1 173 ? 26.571 2.69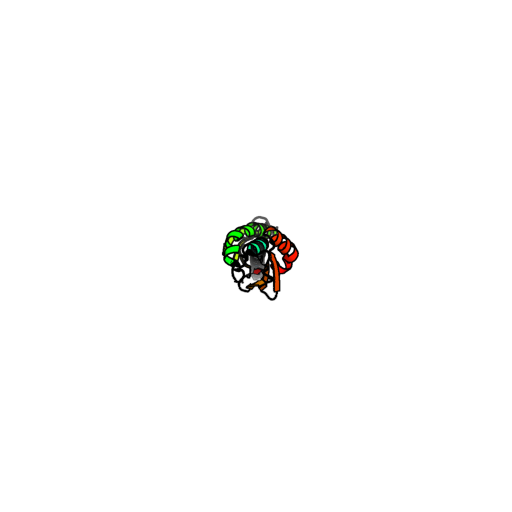3 -31.471 1.00 88.69 173 THR A CA 1
ATOM 1307 C C . THR A 1 173 ? 26.264 1.531 -30.523 1.00 88.69 173 THR A C 1
ATOM 1309 O O . THR A 1 173 ? 26.919 1.396 -29.491 1.00 88.69 173 THR A O 1
ATOM 1312 N N . GLY A 1 174 ? 25.263 0.696 -30.827 1.00 85.19 174 GLY A N 1
ATOM 1313 C CA . GLY A 1 174 ? 24.781 -0.381 -29.950 1.00 85.19 174 GLY A CA 1
ATOM 1314 C C . GLY A 1 174 ? 23.998 0.103 -28.719 1.00 85.19 174 GLY A C 1
ATOM 1315 O O . GLY A 1 174 ? 23.489 -0.714 -27.940 1.00 85.19 174 GLY A O 1
ATOM 1316 N N . ILE A 1 175 ? 23.869 1.422 -28.542 1.00 87.94 175 ILE A N 1
ATOM 1317 C CA . ILE A 1 175 ? 23.130 2.049 -27.442 1.00 87.94 175 ILE A CA 1
ATOM 1318 C C . ILE A 1 175 ? 21.643 1.713 -27.579 1.00 87.94 175 ILE A C 1
ATOM 1320 O O . ILE A 1 175 ? 21.088 1.707 -28.677 1.00 87.94 175 ILE A O 1
ATOM 1324 N N . VAL A 1 176 ? 20.985 1.419 -26.456 1.00 87.25 176 VAL A N 1
ATOM 1325 C CA . VAL A 1 176 ? 19.540 1.169 -26.428 1.00 87.25 176 VAL A CA 1
ATOM 1326 C C . VAL A 1 176 ? 18.797 2.481 -26.687 1.00 87.25 176 VAL A C 1
ATOM 1328 O O . VAL A 1 176 ? 18.896 3.409 -25.892 1.00 87.25 176 VAL A O 1
ATOM 1331 N N . ILE A 1 177 ? 18.041 2.539 -27.786 1.00 90.31 177 ILE A N 1
ATOM 1332 C CA . ILE A 1 177 ? 17.189 3.685 -28.148 1.00 90.31 177 ILE A CA 1
ATOM 1333 C C . ILE A 1 177 ? 15.832 3.558 -27.460 1.00 90.31 177 ILE A C 1
ATOM 1335 O O . ILE A 1 177 ? 15.271 4.533 -26.971 1.00 90.31 177 ILE A O 1
ATOM 1339 N N . SER A 1 178 ? 15.288 2.342 -27.432 1.00 92.00 178 SER A N 1
ATOM 1340 C CA . SER A 1 178 ? 14.022 2.070 -26.766 1.00 92.00 178 SER A CA 1
ATOM 1341 C C . SER A 1 178 ? 13.944 0.636 -26.286 1.00 92.00 178 SER A C 1
ATOM 1343 O O . SER A 1 178 ? 14.547 -0.255 -26.880 1.00 92.00 178 SER A O 1
ATOM 1345 N N . TRP A 1 179 ? 13.163 0.384 -25.251 1.00 92.38 179 TRP A N 1
ATOM 1346 C CA . TRP A 1 179 ? 12.900 -0.960 -24.751 1.00 92.38 179 TRP A CA 1
ATOM 1347 C C . TRP A 1 179 ? 11.598 -0.973 -23.951 1.00 92.38 179 TRP A C 1
ATOM 1349 O O . TRP A 1 179 ? 11.044 0.078 -23.648 1.00 92.38 179 TRP A O 1
ATOM 1359 N N . SER A 1 180 ? 11.091 -2.150 -23.606 1.00 92.75 180 SER A N 1
ATOM 1360 C CA . SER A 1 180 ? 9.889 -2.291 -22.779 1.00 92.75 180 SER A CA 1
ATOM 1361 C C . SER A 1 180 ? 10.163 -3.231 -21.610 1.00 92.75 180 SER A C 1
ATOM 1363 O O . SER A 1 180 ? 10.935 -4.180 -21.743 1.00 92.75 180 SER A O 1
ATOM 1365 N N . MET A 1 181 ? 9.493 -3.026 -20.480 1.00 93.62 181 MET A N 1
ATOM 1366 C CA . MET A 1 181 ? 9.427 -3.994 -19.387 1.00 93.62 181 MET A CA 1
ATOM 1367 C C . MET A 1 181 ? 8.023 -4.576 -19.316 1.00 93.62 181 MET A C 1
ATOM 1369 O O . MET A 1 181 ? 7.041 -3.841 -19.406 1.00 93.62 181 MET A O 1
ATOM 1373 N N . VAL A 1 182 ? 7.931 -5.889 -19.135 1.00 95.50 182 VAL A N 1
ATOM 1374 C CA . VAL A 1 182 ? 6.688 -6.562 -18.758 1.00 95.50 182 VAL A CA 1
ATOM 1375 C C . VAL A 1 182 ? 6.891 -7.160 -17.376 1.00 95.50 182 VAL A C 1
ATOM 1377 O O . VAL A 1 182 ? 7.794 -7.971 -17.172 1.00 95.50 182 VAL A O 1
ATOM 1380 N N . CYS A 1 183 ? 6.059 -6.736 -16.432 1.00 96.25 183 CYS A N 1
ATOM 1381 C CA . CYS A 1 183 ? 6.012 -7.259 -15.077 1.00 96.25 183 CYS A CA 1
ATOM 1382 C C . CYS A 1 183 ? 4.767 -8.128 -14.914 1.00 96.25 183 CYS A C 1
ATOM 1384 O O . CYS A 1 183 ? 3.688 -7.772 -15.381 1.00 96.25 183 CYS A O 1
ATOM 1386 N N . THR A 1 184 ? 4.916 -9.264 -14.245 1.00 97.00 184 THR A N 1
ATOM 1387 C CA . THR A 1 184 ? 3.842 -10.225 -13.968 1.00 97.00 184 THR A CA 1
ATOM 1388 C C . THR A 1 184 ? 3.815 -10.544 -12.484 1.00 97.00 184 THR A C 1
ATOM 1390 O O . THR A 1 184 ? 4.870 -10.603 -11.859 1.00 97.00 184 THR A O 1
ATOM 1393 N N . GLY A 1 185 ? 2.629 -10.717 -11.910 1.00 95.88 185 GLY A N 1
ATOM 1394 C CA . GLY A 1 185 ? 2.455 -11.013 -10.490 1.00 95.88 185 GLY A CA 1
ATOM 1395 C C . GLY A 1 185 ? 0.987 -10.985 -10.083 1.00 95.88 185 GLY A C 1
ATOM 1396 O O . GLY A 1 185 ? 0.181 -10.305 -10.713 1.00 95.88 185 GLY A O 1
ATOM 1397 N N . ASN A 1 186 ? 0.620 -11.758 -9.056 1.00 93.62 186 ASN A N 1
ATOM 1398 C CA . ASN A 1 186 ? -0.768 -11.887 -8.587 1.00 93.62 186 ASN A CA 1
ATOM 1399 C C . ASN A 1 186 ? -1.785 -12.239 -9.703 1.00 93.62 186 ASN A C 1
ATOM 1401 O O . ASN A 1 186 ? -2.930 -11.807 -9.655 1.00 93.62 186 ASN A O 1
ATOM 1405 N N . GLY A 1 187 ? -1.372 -13.001 -10.727 1.00 95.38 187 GLY A N 1
ATOM 1406 C CA . GLY A 1 187 ? -2.228 -13.358 -11.872 1.00 95.38 187 GLY A CA 1
ATOM 1407 C C . GLY A 1 187 ? -2.457 -12.229 -12.888 1.00 95.38 187 GLY A C 1
ATOM 1408 O O . GLY A 1 187 ? -3.261 -12.382 -13.804 1.00 95.38 187 GLY A O 1
ATOM 1409 N N . HIS A 1 188 ? -1.753 -11.105 -12.749 1.00 97.12 188 HIS A N 1
ATOM 1410 C CA . HIS A 1 188 ? -1.858 -9.944 -13.626 1.00 97.12 188 HIS A CA 1
ATOM 1411 C C . HIS A 1 188 ? -0.525 -9.635 -14.314 1.00 97.12 188 HIS A C 1
ATOM 1413 O O . HIS A 1 188 ? 0.536 -10.123 -13.916 1.00 97.12 188 HIS A O 1
ATOM 1419 N N . SER A 1 189 ? -0.587 -8.802 -15.353 1.00 96.81 189 SER A N 1
ATOM 1420 C CA . SER A 1 189 ? 0.575 -8.277 -16.065 1.00 96.81 189 SER A CA 1
ATOM 1421 C C . SER A 1 189 ? 0.436 -6.774 -16.272 1.00 96.81 189 SER A C 1
ATOM 1423 O O . SER A 1 189 ? -0.658 -6.315 -16.594 1.00 96.81 189 SER A O 1
ATOM 1425 N N . ALA A 1 190 ? 1.537 -6.039 -16.164 1.00 96.38 190 ALA A N 1
ATOM 1426 C CA . ALA A 1 190 ? 1.624 -4.641 -16.571 1.00 96.38 190 ALA A CA 1
ATOM 1427 C C . ALA A 1 190 ? 2.855 -4.432 -17.455 1.00 96.38 190 ALA A C 1
ATOM 1429 O O . ALA A 1 190 ? 3.862 -5.139 -17.331 1.00 96.38 190 ALA A O 1
ATOM 1430 N N . ARG A 1 191 ? 2.767 -3.456 -18.356 1.00 94.44 191 ARG A N 1
ATOM 1431 C CA . ARG A 1 191 ? 3.857 -3.075 -19.256 1.00 94.44 191 ARG A CA 1
ATOM 1432 C C . ARG A 1 191 ? 4.232 -1.613 -19.043 1.00 94.44 191 ARG A C 1
ATOM 1434 O O . ARG A 1 191 ? 3.374 -0.790 -18.740 1.00 94.44 191 ARG A O 1
ATOM 1441 N N . VAL A 1 192 ? 5.507 -1.313 -19.257 1.00 93.81 192 VAL A N 1
ATOM 1442 C CA . VAL A 1 192 ? 6.020 0.050 -19.418 1.00 93.81 192 VAL A CA 1
ATOM 1443 C C . VAL A 1 192 ? 6.987 0.102 -20.596 1.00 93.81 192 VAL A C 1
ATOM 1445 O O . VAL A 1 192 ? 7.783 -0.817 -20.802 1.00 93.81 192 VAL A O 1
ATOM 1448 N N . ASN A 1 193 ? 6.896 1.158 -21.396 1.00 92.38 193 ASN A N 1
ATOM 1449 C CA . ASN A 1 193 ? 7.759 1.415 -22.539 1.00 92.38 193 ASN A CA 1
ATOM 1450 C C . ASN A 1 193 ? 8.714 2.580 -22.255 1.00 92.38 193 ASN A C 1
ATOM 1452 O O . ASN A 1 193 ? 8.315 3.644 -21.788 1.00 92.38 193 ASN A O 1
ATOM 1456 N N . TYR A 1 194 ? 9.980 2.394 -22.610 1.00 90.31 194 TYR A N 1
ATOM 1457 C CA . TYR A 1 194 ? 11.061 3.347 -22.413 1.00 90.31 194 TYR A CA 1
ATOM 1458 C C . TYR A 1 194 ? 11.571 3.807 -23.768 1.00 90.31 194 TYR A C 1
ATOM 1460 O O . TYR A 1 194 ? 12.151 3.030 -24.521 1.00 90.31 194 TYR A O 1
ATOM 1468 N N . PHE A 1 195 ? 11.374 5.085 -24.053 1.00 85.25 195 PHE A N 1
ATOM 1469 C CA . PHE A 1 195 ? 12.027 5.795 -25.158 1.00 85.25 195 PHE A CA 1
ATOM 1470 C C . PHE A 1 195 ? 12.894 6.941 -24.610 1.00 85.25 195 PHE A C 1
ATOM 1472 O O . PHE A 1 195 ? 13.910 7.290 -25.195 1.00 85.25 195 PHE A O 1
ATOM 1479 N N . THR A 1 196 ? 12.509 7.474 -23.443 1.00 71.12 196 THR A N 1
ATOM 1480 C CA . THR A 1 196 ? 13.226 8.422 -22.575 1.00 71.12 196 THR A CA 1
ATOM 1481 C C . THR A 1 196 ? 12.683 8.273 -21.138 1.00 71.12 196 THR A C 1
ATOM 1483 O O . THR A 1 196 ? 11.707 7.544 -20.930 1.00 71.12 196 THR A O 1
ATOM 1486 N N . ALA A 1 197 ? 13.248 8.980 -20.149 1.00 61.56 197 ALA A N 1
ATOM 1487 C CA . ALA A 1 197 ? 12.717 8.987 -18.777 1.00 61.56 197 ALA A CA 1
ATOM 1488 C C . ALA A 1 197 ? 11.281 9.550 -18.688 1.00 61.56 197 ALA A C 1
ATOM 1490 O O . ALA A 1 197 ? 10.450 9.013 -17.961 1.00 61.56 197 ALA A O 1
ATOM 1491 N N . LEU A 1 198 ? 10.966 10.589 -19.473 1.00 61.41 198 LEU A N 1
ATOM 1492 C CA . LEU A 1 198 ? 9.638 11.218 -19.492 1.00 61.41 198 LEU A CA 1
ATOM 1493 C C . LEU A 1 198 ? 8.584 10.327 -20.162 1.00 61.41 198 LEU A C 1
ATOM 1495 O O . LEU A 1 198 ? 7.442 10.266 -19.716 1.00 61.41 198 LEU A O 1
ATOM 1499 N N . THR A 1 199 ? 8.966 9.589 -21.209 1.00 71.44 199 THR A N 1
ATOM 1500 C CA . THR A 1 199 ? 8.046 8.670 -21.896 1.00 71.44 199 THR A CA 1
ATOM 1501 C C . THR A 1 199 ? 7.610 7.511 -20.996 1.00 71.44 199 THR A C 1
ATOM 1503 O O . THR A 1 199 ? 6.463 7.081 -21.089 1.00 71.44 199 THR A O 1
ATOM 1506 N N . ALA A 1 200 ? 8.488 7.047 -20.099 1.00 71.62 200 ALA A N 1
ATOM 1507 C CA . ALA A 1 200 ? 8.152 5.992 -19.146 1.00 71.62 200 ALA A CA 1
AT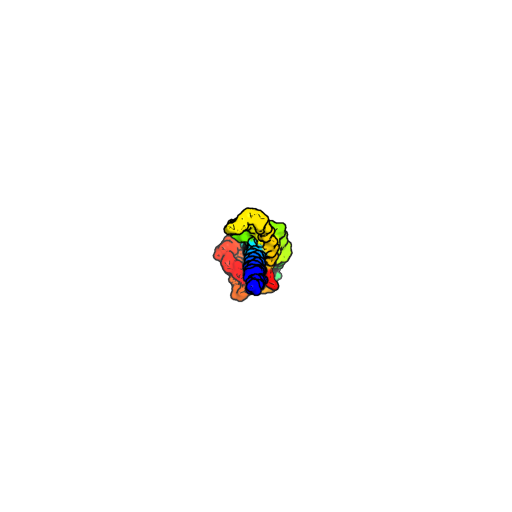OM 1508 C C . ALA A 1 200 ? 7.036 6.426 -18.181 1.00 71.62 200 ALA A C 1
ATOM 1510 O O . ALA A 1 200 ? 6.107 5.660 -17.946 1.00 71.62 200 ALA A O 1
ATOM 1511 N N . MET A 1 201 ? 7.086 7.664 -17.673 1.00 73.69 201 MET A N 1
ATOM 1512 C CA . MET A 1 201 ? 6.067 8.185 -16.751 1.00 73.69 201 MET A CA 1
ATOM 1513 C C . MET A 1 201 ? 4.680 8.272 -17.396 1.00 73.69 201 MET A C 1
ATOM 1515 O O . MET A 1 201 ? 3.715 7.776 -16.822 1.00 73.69 201 MET A O 1
ATOM 1519 N N . ASN A 1 202 ? 4.591 8.799 -18.621 1.00 80.81 202 ASN A N 1
ATOM 1520 C CA . ASN A 1 202 ? 3.312 8.917 -19.329 1.00 80.81 202 ASN A CA 1
ATOM 1521 C C . ASN A 1 202 ? 2.649 7.549 -19.587 1.00 80.81 202 ASN A C 1
ATOM 1523 O O . ASN A 1 202 ? 1.430 7.418 -19.480 1.00 80.81 202 ASN A O 1
ATOM 1527 N N . ASP A 1 203 ? 3.437 6.520 -19.918 1.00 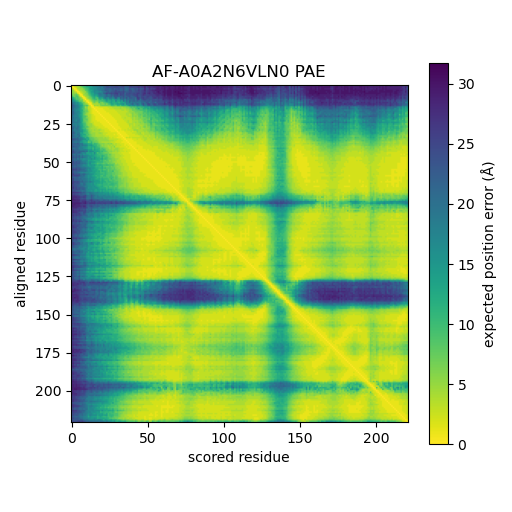84.44 203 ASP A N 1
ATOM 1528 C CA . ASP A 1 203 ? 2.906 5.169 -20.150 1.00 84.44 203 ASP A CA 1
ATOM 1529 C C . ASP A 1 203 ? 2.407 4.532 -18.841 1.00 84.44 203 ASP A C 1
ATOM 1531 O O . ASP A 1 203 ? 1.338 3.921 -18.830 1.00 84.44 203 ASP A O 1
ATOM 1535 N N . ILE A 1 204 ? 3.116 4.740 -17.723 1.00 88.69 204 ILE A N 1
ATOM 1536 C CA . ILE A 1 204 ? 2.689 4.271 -16.393 1.00 88.69 204 ILE A CA 1
ATOM 1537 C C . ILE A 1 204 ? 1.368 4.919 -15.982 1.00 88.69 204 ILE A C 1
ATOM 1539 O O . ILE A 1 204 ? 0.456 4.202 -15.575 1.00 88.69 204 ILE A O 1
ATOM 1543 N N . ASP A 1 205 ? 1.241 6.240 -16.115 1.00 89.12 205 ASP A N 1
ATOM 1544 C CA . ASP A 1 205 ? 0.026 6.961 -15.725 1.00 89.12 205 ASP A CA 1
ATOM 1545 C C . ASP A 1 205 ? -1.196 6.461 -16.508 1.00 89.12 205 ASP A C 1
ATOM 1547 O O . ASP A 1 205 ? -2.254 6.220 -15.924 1.00 89.12 205 ASP A O 1
ATOM 1551 N N . SER A 1 206 ? -1.034 6.188 -17.807 1.00 91.50 206 SER A N 1
ATOM 1552 C CA . SER A 1 206 ? -2.103 5.627 -18.647 1.00 91.50 206 SER A CA 1
ATOM 1553 C C . SER A 1 206 ? -2.498 4.185 -18.287 1.00 91.50 206 SER A C 1
ATOM 1555 O O . SER A 1 206 ? -3.598 3.742 -18.615 1.00 91.50 206 SER A O 1
ATOM 1557 N N . ARG A 1 207 ? -1.617 3.449 -17.595 1.00 93.75 207 ARG A N 1
ATOM 1558 C CA . ARG A 1 207 ? -1.769 2.026 -17.239 1.00 93.75 207 ARG A CA 1
ATOM 1559 C C . ARG A 1 207 ? -1.791 1.791 -15.730 1.00 93.75 207 ARG A C 1
ATOM 1561 O O . ARG A 1 207 ? -1.584 0.662 -15.281 1.00 93.75 207 ARG A O 1
ATOM 1568 N N . MET A 1 208 ? -2.036 2.826 -14.928 1.00 94.56 208 MET A N 1
ATOM 1569 C CA . MET A 1 208 ? -1.891 2.763 -13.470 1.00 94.56 208 MET A CA 1
ATOM 1570 C C . MET A 1 208 ? -2.713 1.621 -12.845 1.00 94.56 208 MET A C 1
ATOM 1572 O O . MET A 1 208 ? -2.255 0.954 -11.919 1.00 94.56 208 MET A O 1
ATOM 1576 N N . ASP A 1 209 ? -3.891 1.312 -13.389 1.00 96.25 209 ASP A N 1
ATOM 1577 C CA . ASP A 1 209 ? -4.740 0.219 -12.898 1.00 96.25 209 ASP A CA 1
ATOM 1578 C C . ASP A 1 209 ? -4.191 -1.188 -13.189 1.00 96.25 209 ASP A C 1
ATOM 1580 O O . ASP A 1 209 ? -4.481 -2.134 -12.451 1.00 96.25 209 ASP A O 1
ATOM 1584 N N . GLU A 1 210 ? -3.386 -1.369 -14.238 1.00 95.50 210 GLU A N 1
ATOM 1585 C CA . GLU A 1 210 ? -2.633 -2.614 -14.460 1.00 95.50 210 GLU A CA 1
ATOM 1586 C C . GLU A 1 210 ? -1.568 -2.778 -13.368 1.00 95.50 210 GLU A C 1
ATOM 1588 O O . GLU A 1 210 ? -1.470 -3.826 -12.727 1.00 95.50 210 GLU A O 1
ATOM 1593 N N . TRP A 1 211 ? -0.829 -1.705 -13.082 1.00 96.19 211 TRP A N 1
ATOM 1594 C CA . TRP A 1 211 ? 0.224 -1.693 -12.069 1.00 96.19 211 TRP A CA 1
ATOM 1595 C C . TRP A 1 211 ? -0.305 -1.860 -10.639 1.00 96.19 211 TRP A C 1
ATOM 1597 O O . TRP A 1 211 ? 0.265 -2.614 -9.849 1.00 96.19 211 TRP A O 1
ATOM 1607 N N . ARG A 1 212 ? -1.436 -1.234 -10.298 1.00 97.06 212 ARG A N 1
ATOM 1608 C CA . ARG A 1 212 ? -2.099 -1.405 -8.991 1.00 97.06 212 ARG A CA 1
ATOM 1609 C C . ARG A 1 212 ? -2.495 -2.854 -8.719 1.00 97.06 212 ARG A C 1
ATOM 1611 O O . ARG A 1 212 ? -2.469 -3.272 -7.562 1.00 97.06 212 ARG A O 1
ATOM 1618 N N . ARG A 1 213 ? -2.857 -3.606 -9.763 1.00 96.31 213 ARG A N 1
ATOM 1619 C CA . ARG A 1 213 ? -3.214 -5.030 -9.676 1.00 96.31 213 ARG A CA 1
ATOM 1620 C C . ARG A 1 213 ? -1.999 -5.934 -9.465 1.00 96.31 213 ARG A C 1
ATOM 1622 O O . ARG A 1 213 ? -2.126 -6.956 -8.796 1.00 96.31 213 ARG A O 1
ATOM 1629 N N . LEU A 1 214 ? -0.823 -5.544 -9.962 1.00 96.12 214 LEU A N 1
ATOM 1630 C CA . LEU A 1 214 ? 0.428 -6.248 -9.662 1.00 96.12 214 LEU A CA 1
ATOM 1631 C C . LEU A 1 214 ? 0.817 -6.126 -8.186 1.00 96.12 214 LEU A C 1
ATOM 1633 O O . LEU A 1 214 ? 1.262 -7.107 -7.594 1.00 96.12 214 LEU A O 1
ATOM 1637 N N . PHE A 1 215 ? 0.631 -4.947 -7.588 1.00 96.50 215 PHE A N 1
ATOM 1638 C CA . PHE A 1 215 ? 1.039 -4.643 -6.213 1.00 96.50 215 PHE A CA 1
ATOM 1639 C C . PHE A 1 215 ? -0.154 -4.612 -5.261 1.00 96.50 215 PHE A C 1
ATOM 1641 O O . PHE A 1 215 ? -0.619 -3.564 -4.805 1.00 96.50 215 PHE A O 1
ATOM 1648 N N . GLU A 1 216 ? -0.670 -5.798 -4.970 1.00 95.75 216 GLU A N 1
ATOM 1649 C CA . GLU A 1 216 ? -1.825 -5.959 -4.102 1.00 95.75 216 GLU A CA 1
ATOM 1650 C C . GLU A 1 216 ? -1.526 -5.512 -2.660 1.00 95.75 216 GLU A C 1
ATOM 1652 O O . GLU A 1 216 ? -0.508 -5.885 -2.073 1.00 95.75 216 GLU A O 1
ATOM 1657 N N . VAL A 1 217 ? -2.449 -4.747 -2.073 1.00 97.62 217 VAL A N 1
ATOM 1658 C CA . VAL A 1 217 ? -2.420 -4.346 -0.661 1.00 97.62 217 VAL A CA 1
ATOM 1659 C C . VAL A 1 217 ? -3.334 -5.271 0.136 1.00 97.62 217 VAL A C 1
ATOM 1661 O O . VAL A 1 217 ? -4.510 -5.403 -0.204 1.00 97.62 217 VAL A O 1
ATOM 1664 N N . ARG A 1 218 ? -2.828 -5.879 1.213 1.00 97.06 218 ARG A N 1
ATOM 1665 C CA . ARG A 1 218 ? -3.625 -6.714 2.129 1.00 97.06 218 ARG A CA 1
ATOM 1666 C C . ARG A 1 218 ? -3.306 -6.422 3.588 1.00 97.06 218 ARG A C 1
ATOM 1668 O O . ARG A 1 218 ? -2.191 -6.019 3.898 1.00 97.06 218 ARG A O 1
ATOM 1675 N N . LEU A 1 219 ? -4.270 -6.684 4.468 1.00 97.19 219 LEU A N 1
ATOM 1676 C CA . LEU A 1 219 ? -4.013 -6.803 5.903 1.00 97.19 219 LEU A CA 1
ATOM 1677 C C . LEU A 1 219 ? -3.256 -8.102 6.185 1.00 97.19 219 LEU A C 1
ATOM 1679 O O . LEU A 1 219 ? -3.561 -9.147 5.605 1.00 97.19 219 LEU A O 1
ATOM 1683 N N . GLU A 1 220 ? -2.276 -8.016 7.070 1.00 94.75 220 GLU A N 1
ATOM 1684 C CA . GLU A 1 220 ? -1.541 -9.142 7.626 1.00 94.75 220 GLU A CA 1
ATOM 1685 C C . GLU A 1 220 ? -2.188 -9.474 8.974 1.00 94.75 220 GLU A C 1
ATOM 1687 O O . GLU A 1 220 ? -2.154 -8.658 9.893 1.00 94.75 220 GLU A O 1
ATOM 1692 N N . LYS A 1 221 ? -2.877 -10.619 9.023 1.00 82.94 221 LYS A N 1
ATOM 1693 C CA . LYS A 1 221 ? -3.549 -11.133 10.222 1.00 82.94 221 LYS A CA 1
ATOM 1694 C C . LYS A 1 221 ? -2.621 -12.041 11.009 1.00 82.94 221 LYS A C 1
ATOM 1696 O O . LYS A 1 221 ? -1.834 -12.756 10.347 1.00 82.94 221 LYS A O 1
#

Foldseek 3Di:
DDDDPPDPPPPPVVVVVVVVVVVVVVVVVVVVVVVVLVVLQVLQAVLQQQLQLQLLVQLLVVLLLQQLLQWACADLPDDWIDHDDSQVSSVVSSVRSNVRSQVSQVVSQWGFPDWDDDRFKIKTKIKHHQDPDPDPPDDPVDDRNIHIHMWMKGWDDPFKDKTKDDFDADPVRSHTQKIKMWIDGPNAIDMAIPNDSVRRNVRCVVGVVSSCNRTDMDIDD

Mean predicted aligned error: 8.92 Å